Protein AF-0000000084596722 (afdb_homodimer)

Radius of gyration: 23.91 Å; Cα contacts (8 Å, |Δi|>4): 965; chains: 2; bounding box: 117×61×67 Å

pLDDT: mean 87.55, std 19.7, range [31.33, 98.88]

Organism: NCBI:txid1423351

Nearest PDB structures (foldseek):
  7uwk-assembly1_D  TM=3.951E-01  e=6.228E-01  Homo sapiens
  7uwk-assembly1_C  TM=3.099E-01  e=3.257E+00  Homo sapiens
  7uwl-assembly1_C  TM=3.084E-01  e=6.391E+00  Homo sapiens
  7uwk-assembly1_D  TM=3.949E-01  e=6.201E-01  Homo sapiens
  7uwk-assembly1_C  TM=3.091E-01  e=3.902E+00  Homo sapiens

Secondary structure (DSSP, 8-state):
---------------------------GGGEEEEEETTEEEEEEESSTT--TGGG-STTSEEEEE-GGG-S-TTT-EE--TTSEEEEEEE----TTS--EEEEEEEE-GGG-TT--TT---EEEESS-SGGG-TBTTT-EETTSSEEEEEEEGGGTEEEEEEESSGGGS--TTTTT-HHHHS-S--TT---/---------------------------GGGEEEEEETTEEEEEEESSTT--TGGG-STTSEEEEE-TTT-S-TTT-EE--TTSEEEEEEE----TTS--EEEEEEEE-GGG-TT--TT---EEEESS-SGGG-TBTTT-EETTSSEEEEEEEGGGTEEEEEEESSGGGS--TTGGG-HHHHS-S--TT---

Structure (mmCIF, N/CA/C/O backbone):
data_AF-0000000084596722-model_v1
#
loop_
_entity.id
_entity.type
_entity.pdbx_description
1 polymer 'Putative allergen protein'
#
loop_
_atom_site.group_PDB
_atom_site.id
_atom_site.type_symbol
_atom_site.label_atom_id
_atom_site.label_alt_id
_atom_site.label_comp_id
_atom_site.label_asym_id
_atom_site.label_entity_id
_atom_site.label_seq_id
_atom_site.pdbx_PDB_ins_code
_atom_site.Cartn_x
_atom_site.Cartn_y
_atom_site.Cartn_z
_atom_site.occupancy
_atom_site.B_iso_or_equiv
_atom_site.auth_seq_id
_atom_site.auth_comp_id
_atom_site.auth_asym_id
_atom_site.auth_atom_id
_atom_site.pdbx_PDB_model_num
ATOM 1 N N . MET A 1 1 ? -49.969 -18.844 46.312 1 32.03 1 MET A N 1
ATOM 2 C CA . MET A 1 1 ? -49.438 -19.281 45.031 1 32.03 1 MET A CA 1
ATOM 3 C C . MET A 1 1 ? -48.844 -18.094 44.25 1 32.03 1 MET A C 1
ATOM 5 O O . MET A 1 1 ? -49.594 -17.266 43.75 1 32.03 1 MET A O 1
ATOM 9 N N . ARG A 1 2 ? -47.656 -17.469 44.781 1 41.94 2 ARG A N 1
ATOM 10 C CA . ARG A 1 2 ? -46.938 -16.344 44.188 1 41.94 2 ARG A CA 1
ATOM 11 C C . ARG A 1 2 ? -46.375 -16.703 42.812 1 41.94 2 ARG A C 1
ATOM 13 O O . ARG A 1 2 ? -45.719 -17.734 42.656 1 41.94 2 ARG A O 1
ATOM 20 N N . ALA A 1 3 ? -47.031 -16.297 41.719 1 40.78 3 ALA A N 1
ATOM 21 C CA . ALA A 1 3 ? -46.625 -16.422 40.312 1 40.78 3 ALA A CA 1
ATOM 22 C C . ALA A 1 3 ? -45.281 -15.734 40.062 1 40.78 3 ALA A C 1
ATOM 24 O O . ALA A 1 3 ? -45.125 -14.547 40.375 1 40.78 3 ALA A O 1
ATOM 25 N N . ALA A 1 4 ? -44.156 -16.516 40.188 1 46.84 4 ALA A N 1
ATOM 26 C CA . ALA A 1 4 ? -42.812 -16.047 39.812 1 46.84 4 ALA A CA 1
ATOM 27 C C . ALA A 1 4 ? -42.781 -15.688 38.312 1 46.84 4 ALA A C 1
ATOM 29 O O . ALA A 1 4 ? -43.094 -16.516 37.469 1 46.84 4 ALA A O 1
ATOM 30 N N . LEU A 1 5 ? -43 -14.367 38 1 47.53 5 LEU A N 1
ATOM 31 C CA . LEU A 1 5 ? -42.812 -13.859 36.656 1 47.53 5 LEU A CA 1
ATOM 32 C C . LEU A 1 5 ? -41.375 -13.945 36.219 1 47.53 5 LEU A C 1
ATOM 34 O O . LEU A 1 5 ? -40.469 -13.375 36.875 1 47.53 5 LEU A O 1
ATOM 38 N N . THR A 1 6 ? -41 -15.031 35.625 1 44.5 6 THR A N 1
ATOM 39 C CA . THR A 1 6 ? -39.688 -15.148 35 1 44.5 6 THR A CA 1
ATOM 40 C C . THR A 1 6 ? -39.562 -14.172 33.844 1 44.5 6 THR A C 1
ATOM 42 O O . THR A 1 6 ? -40.312 -14.219 32.906 1 44.5 6 THR A O 1
ATOM 45 N N . ILE A 1 7 ? -38.938 -12.992 34.156 1 45.12 7 ILE A N 1
ATOM 46 C CA . ILE A 1 7 ? -38.594 -12.062 33.062 1 45.12 7 ILE A CA 1
ATOM 47 C C . ILE A 1 7 ? -37.5 -12.648 32.219 1 45.12 7 ILE A C 1
ATOM 49 O O . ILE A 1 7 ? -36.406 -12.953 32.719 1 45.12 7 ILE A O 1
ATOM 53 N N . LEU A 1 8 ? -37.875 -13.297 31.172 1 42.09 8 LEU A N 1
ATOM 54 C CA . LEU A 1 8 ? -36.906 -13.688 30.156 1 42.09 8 LEU A CA 1
ATOM 55 C C . LEU A 1 8 ? -36.281 -12.461 29.516 1 42.09 8 LEU A C 1
ATOM 57 O O . LEU A 1 8 ? -37 -11.656 28.891 1 42.09 8 LEU A O 1
ATOM 61 N N . LEU A 1 9 ? -35.156 -12.062 30.062 1 38.06 9 LEU A N 1
ATOM 62 C CA . LEU A 1 9 ? -34.406 -11.008 29.406 1 38.06 9 LEU A CA 1
ATOM 63 C C . LEU A 1 9 ? -33.812 -11.492 28.062 1 38.06 9 LEU A C 1
ATOM 65 O O . LEU A 1 9 ? -33.031 -12.453 28.031 1 38.06 9 LEU A O 1
ATOM 69 N N . ALA A 1 10 ? -34.531 -11.25 27 1 41.88 10 ALA A N 1
ATOM 70 C CA . ALA A 1 10 ? -33.969 -11.469 25.672 1 41.88 10 ALA A CA 1
ATOM 71 C C . ALA A 1 10 ? -32.781 -10.539 25.422 1 41.88 10 ALA A C 1
ATOM 73 O O . ALA A 1 10 ? -32.938 -9.312 25.484 1 41.88 10 ALA A O 1
ATOM 74 N N . PHE A 1 11 ? -31.625 -11.047 25.656 1 37.69 11 PHE A N 1
ATOM 75 C CA . PHE A 1 11 ? -30.438 -10.312 25.25 1 37.69 11 PHE A CA 1
ATOM 76 C C . PHE A 1 11 ? -30.406 -10.109 23.75 1 37.69 11 PHE A C 1
ATOM 78 O O . PHE A 1 11 ? -30.328 -11.078 22.984 1 37.69 11 PHE A O 1
ATOM 85 N N . ALA A 1 12 ? -30.969 -9.031 23.25 1 37.84 12 ALA A N 1
ATOM 86 C CA . ALA A 1 12 ? -30.75 -8.664 21.844 1 37.84 12 ALA A CA 1
ATOM 87 C C . ALA A 1 12 ? -29.281 -8.352 21.594 1 37.84 12 ALA A C 1
ATOM 89 O O . ALA A 1 12 ? -28.75 -7.363 22.125 1 37.84 12 ALA A O 1
ATOM 90 N N . GLY A 1 13 ? -28.422 -9.367 21.375 1 35.09 13 GLY A N 1
ATOM 91 C CA . GLY A 1 13 ? -27.062 -9.109 20.922 1 35.09 13 GLY A CA 1
ATOM 92 C C . GLY A 1 13 ? -27 -8.211 19.703 1 35.09 13 GLY A C 1
ATOM 93 O O . GLY A 1 13 ? -27.562 -8.531 18.656 1 35.09 13 GLY A O 1
ATOM 94 N N . THR A 1 14 ? -26.891 -6.93 19.906 1 36.94 14 THR A N 1
ATOM 95 C CA . THR A 1 14 ? -26.625 -6.039 18.781 1 36.94 14 THR A CA 1
ATOM 96 C C . THR A 1 14 ? -25.344 -6.438 18.062 1 36.94 14 THR A C 1
ATOM 98 O O . THR A 1 14 ? -24.266 -6.484 18.672 1 36.94 14 THR A O 1
ATOM 101 N N . ILE A 1 15 ? -25.5 -7.312 17.109 1 33.91 15 ILE A N 1
ATOM 102 C CA . ILE A 1 15 ? -24.375 -7.453 16.203 1 33.91 15 ILE A CA 1
ATOM 103 C C . ILE A 1 15 ? -23.953 -6.082 15.672 1 33.91 15 ILE A C 1
ATOM 105 O O . ILE A 1 15 ? -24.734 -5.414 14.984 1 33.91 15 ILE A O 1
ATOM 109 N N . LEU A 1 16 ? -23.094 -5.379 16.359 1 31.61 16 LEU A N 1
ATOM 110 C CA . LEU A 1 16 ? -22.469 -4.223 15.742 1 31.61 16 LEU A CA 1
ATOM 111 C C . LEU A 1 16 ? -21.969 -4.559 14.336 1 31.61 16 LEU A C 1
ATOM 113 O O . LEU A 1 16 ? -21.156 -5.457 14.164 1 31.61 16 LEU A O 1
ATOM 117 N N . ALA A 1 17 ? -22.797 -4.332 13.398 1 31.33 17 ALA A N 1
ATOM 118 C CA . ALA A 1 17 ? -22.391 -4.43 12 1 31.33 17 ALA A CA 1
ATOM 119 C C . ALA A 1 17 ? -21.094 -3.666 11.758 1 31.33 17 ALA A C 1
ATOM 121 O O . ALA A 1 17 ? -21.016 -2.457 11.992 1 31.33 17 ALA A O 1
ATOM 122 N N . VAL A 1 18 ? -19.969 -4.242 11.961 1 33.16 18 VAL A N 1
ATOM 123 C CA . VAL A 1 18 ? -18.781 -3.578 11.453 1 33.16 18 VAL A CA 1
ATOM 124 C C . VAL A 1 18 ? -19.016 -3.092 10.031 1 33.16 18 VAL A C 1
ATOM 126 O O . VAL A 1 18 ? -19.422 -3.873 9.156 1 33.16 18 VAL A O 1
ATOM 129 N N . PRO A 1 19 ? -19.438 -1.861 9.859 1 32.44 19 PRO A N 1
ATOM 130 C CA . PRO A 1 19 ? -19.672 -1.423 8.484 1 32.44 19 PRO A CA 1
ATOM 131 C C . PRO A 1 19 ? -18.672 -2.016 7.492 1 32.44 19 PRO A C 1
ATOM 133 O O . PRO A 1 19 ? -17.469 -2.062 7.777 1 32.44 19 PRO A O 1
ATOM 136 N N . HIS A 1 20 ? -19.016 -3.031 6.809 1 33.81 20 HIS A N 1
ATOM 137 C CA . HIS A 1 20 ? -18.281 -3.48 5.637 1 33.81 20 HIS A CA 1
ATOM 138 C C . HIS A 1 20 ? -17.812 -2.299 4.789 1 33.81 20 HIS A C 1
ATOM 140 O O . HIS A 1 20 ? -18.625 -1.454 4.402 1 33.81 20 HIS A O 1
ATOM 146 N N . LEU A 1 21 ? -16.719 -1.68 5.156 1 32.31 21 LEU A N 1
ATOM 147 C CA . LEU A 1 21 ? -16.203 -0.683 4.223 1 32.31 21 LEU A CA 1
ATOM 148 C C . LEU A 1 21 ? -16.469 -1.093 2.781 1 32.31 21 LEU A C 1
ATOM 150 O O . LEU A 1 21 ? -16 -2.139 2.328 1 32.31 21 LEU A O 1
ATOM 154 N N . LYS A 1 22 ? -17.609 -0.832 2.385 1 36.97 22 LYS A N 1
ATOM 155 C CA . LYS A 1 22 ? -18.016 -0.932 0.989 1 36.97 22 LYS A CA 1
ATOM 156 C C . LYS A 1 22 ? -16.844 -0.679 0.048 1 36.97 22 LYS A C 1
ATOM 158 O O . LYS A 1 22 ? -15.883 0.004 0.413 1 36.97 22 LYS A O 1
ATOM 163 N N . ASN A 1 23 ? -16.859 -1.259 -1.197 1 42.44 23 ASN A N 1
ATOM 164 C CA . ASN A 1 23 ? -16.031 -1.328 -2.389 1 42.44 23 ASN A CA 1
ATOM 165 C C . ASN A 1 23 ? -15.5 0.048 -2.785 1 42.44 23 ASN A C 1
ATOM 167 O O . ASN A 1 23 ? -16.156 0.776 -3.535 1 42.44 23 ASN A O 1
ATOM 171 N N . ARG A 1 24 ? -14.906 0.824 -1.88 1 44.47 24 ARG A N 1
ATOM 172 C CA . ARG A 1 24 ? -14.398 2.125 -2.309 1 44.47 24 ARG A CA 1
ATOM 173 C C . ARG A 1 24 ? -13.359 1.972 -3.412 1 44.47 24 ARG A C 1
ATOM 175 O O . ARG A 1 24 ? -12.328 1.322 -3.217 1 44.47 24 ARG A O 1
ATOM 182 N N . GLN A 1 25 ? -13.789 1.957 -4.664 1 52.78 25 GLN A N 1
ATOM 183 C CA . GLN A 1 25 ? -12.789 2.039 -5.727 1 52.78 25 GLN A CA 1
ATOM 184 C C . GLN A 1 25 ? -12.023 3.357 -5.664 1 52.78 25 GLN A C 1
ATOM 186 O O . GLN A 1 25 ? -12.516 4.387 -6.133 1 52.78 25 GLN A O 1
ATOM 191 N N . ALA A 1 26 ? -10.977 3.322 -4.832 1 57.19 26 ALA A N 1
ATOM 192 C CA . ALA A 1 26 ? -10.227 4.566 -4.672 1 57.19 26 ALA A CA 1
ATOM 193 C C . ALA A 1 26 ? -9.57 4.984 -5.984 1 57.19 26 ALA A C 1
ATOM 195 O O . ALA A 1 26 ? -9.07 4.141 -6.73 1 57.19 26 ALA A O 1
ATOM 196 N N . ALA A 1 27 ? -9.852 6.305 -6.305 1 73.12 27 ALA A N 1
ATOM 197 C CA . ALA A 1 27 ? -9.109 6.93 -7.395 1 73.12 27 ALA A CA 1
ATOM 198 C C . ALA A 1 27 ? -7.656 7.172 -7 1 73.12 27 ALA A C 1
ATOM 200 O O . ALA A 1 27 ? -7.34 7.297 -5.816 1 73.12 27 ALA A O 1
ATOM 201 N N . ASN A 1 28 ? -6.73 7.098 -8.039 1 78.56 28 ASN A N 1
ATOM 202 C CA . ASN A 1 28 ? -5.297 7.23 -7.801 1 78.56 28 ASN A CA 1
ATOM 203 C C . ASN A 1 28 ? -4.969 8.531 -7.066 1 78.56 28 ASN A C 1
ATOM 205 O O . ASN A 1 28 ? -3.904 8.648 -6.453 1 78.56 28 ASN A O 1
ATOM 209 N N . ASP A 1 29 ? -5.855 9.477 -7.168 1 88.12 29 ASP A N 1
ATOM 210 C CA . ASP A 1 29 ? -5.57 10.719 -6.461 1 88.12 29 ASP A CA 1
ATOM 211 C C . ASP A 1 29 ? -6.266 10.75 -5.102 1 88.12 29 ASP A C 1
ATOM 213 O O . ASP A 1 29 ? -6.457 11.82 -4.52 1 88.12 29 ASP A O 1
ATOM 217 N N . ASN A 1 30 ? -6.648 9.594 -4.613 1 93.12 30 ASN A N 1
ATOM 218 C CA . ASN A 1 30 ? -7.305 9.43 -3.32 1 93.12 30 ASN A CA 1
ATOM 219 C C . ASN A 1 30 ? -6.703 8.273 -2.523 1 93.12 30 ASN A C 1
ATOM 221 O O . ASN A 1 30 ? -7.398 7.641 -1.728 1 93.12 30 ASN A O 1
ATOM 225 N N . ILE A 1 31 ? -5.465 8.062 -2.754 1 94.5 31 ILE A N 1
ATOM 226 C CA . ILE A 1 31 ? -4.762 6.93 -2.152 1 94.5 31 ILE A CA 1
ATOM 227 C C . ILE A 1 31 ? -3.562 7.434 -1.354 1 94.5 31 ILE A C 1
ATOM 229 O O . ILE A 1 31 ? -2.807 8.289 -1.827 1 94.5 31 ILE A O 1
ATOM 233 N N . VAL A 1 32 ? -3.461 6.895 -0.116 1 97.5 32 VAL A N 1
ATOM 234 C CA . VAL A 1 32 ? -2.219 7.105 0.618 1 97.5 32 VAL A CA 1
ATOM 235 C C . VAL A 1 32 ? -1.55 5.762 0.904 1 97.5 32 VAL A C 1
ATOM 237 O O . VAL A 1 32 ? -2.18 4.711 0.778 1 97.5 32 VAL A O 1
ATOM 240 N N . TYR A 1 33 ? -0.285 5.793 1.175 1 96.19 33 TYR A N 1
ATOM 241 C CA . TYR A 1 33 ? 0.476 4.648 1.665 1 96.19 33 TYR A CA 1
ATOM 242 C C . TYR A 1 33 ? 1.793 5.098 2.289 1 96.19 33 TYR A C 1
ATOM 244 O O . TYR A 1 33 ? 2.23 6.234 2.084 1 96.19 33 TYR A O 1
ATOM 252 N N . ILE A 1 34 ? 2.359 4.207 3.152 1 98.12 34 ILE A N 1
ATOM 253 C CA . ILE A 1 34 ? 3.637 4.457 3.812 1 98.12 34 ILE A CA 1
ATOM 254 C C . ILE A 1 34 ? 4.551 3.246 3.639 1 98.12 34 ILE A C 1
ATOM 256 O O . ILE A 1 34 ? 4.297 2.182 4.207 1 98.12 34 ILE A O 1
ATOM 260 N N . THR A 1 35 ? 5.555 3.459 2.893 1 96.19 35 THR A N 1
ATOM 261 C CA . THR A 1 35 ? 6.594 2.438 2.818 1 96.19 35 THR A CA 1
ATOM 262 C C . THR A 1 35 ? 7.742 2.764 3.77 1 96.19 35 THR A C 1
ATOM 264 O O . THR A 1 35 ? 8.141 1.923 4.578 1 96.19 35 THR A O 1
ATOM 267 N N . ASP A 1 36 ? 8.25 3.898 3.666 1 95.94 36 ASP A N 1
ATOM 268 C CA . ASP A 1 36 ? 9.266 4.426 4.57 1 95.94 36 ASP A CA 1
ATOM 269 C C . ASP A 1 36 ? 9.273 5.953 4.559 1 95.94 36 ASP A C 1
ATOM 271 O O . ASP A 1 36 ? 8.398 6.578 3.953 1 95.94 36 ASP A O 1
ATOM 275 N N . THR A 1 37 ? 10.211 6.547 5.25 1 97.81 37 THR A N 1
ATOM 276 C CA . THR A 1 37 ? 10.219 7.992 5.441 1 97.81 37 THR A CA 1
ATOM 277 C C . THR A 1 37 ? 10.5 8.711 4.125 1 97.81 37 THR A C 1
ATOM 279 O O . THR A 1 37 ? 10.25 9.906 3.998 1 97.81 37 THR A O 1
ATOM 282 N N . ASN A 1 38 ? 10.961 7.965 3.129 1 96.12 38 ASN A N 1
ATOM 283 C CA . ASN A 1 38 ? 11.297 8.57 1.845 1 96.12 38 ASN A CA 1
ATOM 284 C C . ASN A 1 38 ? 10.328 8.125 0.749 1 96.12 38 ASN A C 1
ATOM 286 O O . ASN A 1 38 ? 10.414 8.594 -0.387 1 96.12 38 ASN A O 1
ATOM 290 N N . THR A 1 39 ? 9.516 7.191 1.057 1 95.88 39 THR A N 1
ATOM 291 C CA . THR A 1 39 ? 8.555 6.633 0.11 1 95.88 39 THR A CA 1
ATOM 292 C C . THR A 1 39 ? 7.16 6.562 0.729 1 95.88 39 THR A C 1
ATOM 294 O O . THR A 1 39 ? 6.844 5.613 1.447 1 95.88 39 THR A O 1
ATOM 297 N N . TYR A 1 40 ? 6.355 7.586 0.427 1 97.44 40 TYR A N 1
ATOM 298 C CA . TYR A 1 40 ? 5.043 7.727 1.045 1 97.44 40 TYR A CA 1
ATOM 299 C C . TYR A 1 40 ? 4.133 8.609 0.201 1 97.44 40 TYR A C 1
ATOM 301 O O . TYR A 1 40 ? 4.605 9.336 -0.676 1 97.44 40 TYR A O 1
ATOM 309 N N . CYS A 1 41 ? 2.852 8.523 0.435 1 97.69 41 CYS A N 1
ATOM 310 C CA . CYS A 1 41 ? 1.842 9.445 -0.078 1 97.69 41 CYS A CA 1
ATOM 311 C C . CYS A 1 41 ? 0.899 9.891 1.032 1 97.69 41 CYS A C 1
ATOM 313 O O . CYS A 1 41 ? 0.573 9.117 1.929 1 97.69 41 CYS A O 1
ATOM 315 N N . MET A 1 42 ? 0.432 11.117 0.959 1 98.56 42 MET A N 1
ATOM 316 C CA . MET A 1 42 ? -0.515 11.695 1.903 1 98.56 42 MET A CA 1
ATOM 317 C C . MET A 1 42 ? -1.533 12.57 1.181 1 98.56 42 MET A C 1
ATOM 319 O O . MET A 1 42 ? -1.43 12.781 -0.029 1 98.56 42 MET A O 1
ATOM 323 N N . ILE A 1 43 ? -2.521 13.039 1.936 1 98.44 43 ILE A N 1
ATOM 324 C CA . ILE A 1 43 ? -3.555 13.906 1.381 1 98.44 43 ILE A CA 1
ATOM 325 C C . ILE A 1 43 ? -3.232 15.359 1.705 1 98.44 43 ILE A C 1
ATOM 327 O O . ILE A 1 43 ? -2.85 15.688 2.832 1 98.44 43 ILE A O 1
ATOM 331 N N . LEU A 1 44 ? -3.283 16.219 0.714 1 98.75 44 LEU A N 1
ATOM 332 C CA . LEU A 1 44 ? -3.186 17.656 0.87 1 98.75 44 LEU A CA 1
ATOM 333 C C . LEU A 1 44 ? -4.277 18.375 0.073 1 98.75 44 LEU A C 1
ATOM 335 O O . LEU A 1 44 ? -5 17.734 -0.7 1 98.75 44 LEU A O 1
ATOM 339 N N . PRO A 1 45 ? -4.48 19.719 0.362 1 98.56 45 PRO A N 1
ATOM 340 C CA . PRO A 1 45 ? -5.387 20.469 -0.507 1 98.56 45 PRO A CA 1
ATOM 341 C C . PRO A 1 45 ? -5.035 20.328 -1.987 1 98.56 45 PRO A C 1
ATOM 343 O O . PRO A 1 45 ? -3.865 20.422 -2.361 1 98.56 45 PRO A O 1
ATOM 346 N N . ARG A 1 46 ? -6.062 20.062 -2.758 1 97.94 46 ARG A N 1
ATOM 347 C CA . ARG A 1 46 ? -5.898 19.906 -4.199 1 97.94 46 ARG A CA 1
ATOM 348 C C . ARG A 1 46 ? -5.379 21.188 -4.836 1 97.94 46 ARG A C 1
ATOM 350 O O . ARG A 1 46 ? -4.504 21.156 -5.699 1 97.94 46 ARG A O 1
ATOM 357 N N . TYR A 1 47 ? -5.93 22.297 -4.355 1 97.62 47 TYR A N 1
ATOM 358 C CA . TYR A 1 47 ? -5.605 23.594 -4.934 1 97.62 47 TYR A CA 1
ATOM 359 C C . TYR A 1 47 ? -4.633 24.359 -4.0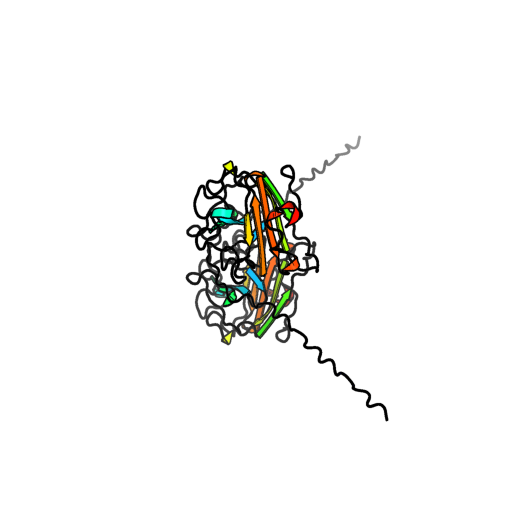43 1 97.62 47 TYR A C 1
ATOM 361 O O . TYR A 1 47 ? -4.645 24.203 -2.82 1 97.62 47 TYR A O 1
ATOM 369 N N . GLU A 1 48 ? -3.859 25.141 -4.656 1 97.75 48 GLU A N 1
ATOM 370 C CA . GLU A 1 48 ? -2.83 25.891 -3.936 1 97.75 48 GLU A CA 1
ATOM 371 C C . GLU A 1 48 ? -3.445 27 -3.082 1 97.75 48 GLU A C 1
ATOM 373 O O . GLU A 1 48 ? -4.484 27.562 -3.439 1 97.75 48 GLU A O 1
ATOM 378 N N . HIS A 1 49 ? -2.816 27.203 -1.947 1 96 49 HIS A N 1
ATOM 379 C CA . HIS A 1 49 ? -3.1 28.328 -1.07 1 96 49 HIS A CA 1
ATOM 380 C C . HIS A 1 49 ? -4.504 28.234 -0.482 1 96 49 HIS A C 1
ATOM 382 O O . HIS A 1 49 ? -5.188 29.25 -0.334 1 96 49 HIS A O 1
ATOM 388 N N . ILE A 1 50 ? -4.969 27.078 -0.37 1 96.94 50 ILE A N 1
ATOM 389 C CA . ILE A 1 50 ? -6.203 26.781 0.354 1 96.94 50 ILE A CA 1
ATOM 390 C C . ILE A 1 50 ? -5.871 26.156 1.703 1 96.94 50 ILE A C 1
ATOM 392 O O . ILE A 1 50 ? -5.004 25.281 1.791 1 96.94 50 ILE A O 1
ATOM 396 N N . ASP A 1 51 ? -6.488 26.688 2.732 1 97.94 51 ASP A N 1
ATOM 397 C CA . ASP A 1 51 ? -6.277 26.094 4.047 1 97.94 51 ASP A CA 1
ATOM 398 C C . ASP A 1 51 ? -6.754 24.641 4.078 1 97.94 51 ASP A C 1
ATOM 400 O O . ASP A 1 51 ? -7.719 24.297 3.398 1 97.94 51 ASP A O 1
ATOM 404 N N . VAL A 1 52 ? -6.109 23.812 4.938 1 97.75 52 VAL A N 1
ATOM 405 C CA . VAL A 1 52 ? -6.418 22.391 5.039 1 97.75 52 VAL A CA 1
ATOM 406 C C . VAL A 1 52 ? -7.902 22.219 5.352 1 97.75 52 VAL A C 1
ATOM 408 O O . VAL A 1 52 ? -8.602 21.469 4.66 1 97.75 52 VAL A O 1
ATOM 411 N N . GLY A 1 53 ? -8.414 22.953 6.387 1 95.94 53 GLY A N 1
ATOM 412 C CA . GLY A 1 53 ? -9.82 22.859 6.734 1 95.94 53 GLY A CA 1
ATOM 413 C C . GLY A 1 53 ? -10.742 23.281 5.605 1 95.94 53 GLY A C 1
ATOM 414 O O . GLY A 1 53 ? -11.812 22.688 5.418 1 95.94 53 GLY A O 1
ATOM 415 N N . ALA A 1 54 ? -10.352 24.266 4.824 1 97.12 54 ALA A N 1
ATOM 416 C CA . ALA A 1 54 ? -11.172 24.812 3.736 1 97.12 54 ALA A CA 1
ATOM 417 C C . ALA A 1 54 ? -11.156 23.875 2.529 1 97.12 54 ALA A C 1
ATOM 419 O O . ALA A 1 54 ? -11.984 24 1.63 1 97.12 54 ALA A O 1
ATOM 420 N N . SER A 1 55 ? -10.219 22.969 2.465 1 97.62 55 SER A N 1
ATOM 421 C CA . SER A 1 55 ? -10.117 22.047 1.338 1 97.62 55 SER A CA 1
ATOM 422 C C . SER A 1 55 ? -11.086 20.891 1.482 1 97.62 55 SER A C 1
ATOM 424 O O . SER A 1 55 ? -11.297 20.125 0.535 1 97.62 55 SER A O 1
ATOM 426 N N . GLU A 1 56 ? -11.734 20.703 2.656 1 95.06 56 GLU A N 1
ATOM 427 C CA . GLU A 1 56 ? -12.492 19.516 3.004 1 95.06 56 GLU A CA 1
ATOM 428 C C . GLU A 1 56 ? -13.891 19.531 2.389 1 95.06 56 GLU A C 1
ATOM 430 O O . GLU A 1 56 ? -14.891 19.516 3.107 1 95.06 56 GLU A O 1
ATOM 435 N N . TYR A 1 57 ? -14.008 19.609 1.137 1 93.56 57 TYR A N 1
ATOM 436 C CA . TYR A 1 57 ? -15.203 19.438 0.312 1 93.56 57 TYR A CA 1
ATOM 437 C C . TYR A 1 57 ? -14.922 18.5 -0.854 1 93.56 57 TYR A C 1
ATOM 439 O O . TYR A 1 57 ? -13.766 18.219 -1.185 1 93.56 57 TYR A O 1
ATOM 447 N N . PRO A 1 58 ? -15.992 17.922 -1.362 1 91.5 58 PRO A N 1
ATOM 448 C CA . PRO A 1 58 ? -15.773 16.984 -2.471 1 91.5 58 PRO A CA 1
ATOM 449 C C . PRO A 1 58 ? -14.938 17.594 -3.596 1 91.5 58 PRO A C 1
ATOM 451 O O . PRO A 1 58 ? -15.305 18.625 -4.148 1 91.5 58 PRO A O 1
ATOM 454 N N . GLY A 1 59 ? -13.805 16.969 -3.861 1 94.38 59 GLY A N 1
ATOM 455 C CA . GLY A 1 59 ? -12.945 17.422 -4.941 1 94.38 59 GLY A CA 1
ATOM 456 C C . GLY A 1 59 ? -11.875 18.406 -4.488 1 94.38 59 GLY A C 1
ATOM 457 O O . GLY A 1 59 ? -11.016 18.797 -5.273 1 94.38 59 GLY A O 1
ATOM 458 N N . GLY A 1 60 ? -11.859 18.75 -3.246 1 97.25 60 GLY A N 1
ATOM 459 C CA . GLY A 1 60 ? -10.953 19.781 -2.768 1 97.25 60 GLY A CA 1
ATOM 460 C C . GLY A 1 60 ? -9.633 19.234 -2.268 1 97.25 60 GLY A C 1
ATOM 461 O O . GLY A 1 60 ? -8.734 20 -1.898 1 97.25 60 GLY A O 1
ATOM 462 N N . MET A 1 61 ? -9.477 17.922 -2.246 1 97.75 61 MET A N 1
ATOM 463 C CA . MET A 1 61 ? -8.312 17.234 -1.691 1 97.75 61 MET A CA 1
ATOM 464 C C . MET A 1 61 ? -7.73 16.25 -2.693 1 97.75 61 MET A C 1
ATOM 466 O O . MET A 1 61 ? -8.43 15.805 -3.611 1 97.75 61 MET A O 1
ATOM 470 N N . LYS A 1 62 ? -6.445 16 -2.488 1 97 62 LYS A N 1
ATOM 471 C CA . LYS A 1 62 ? -5.754 15.125 -3.436 1 97 62 LYS A CA 1
ATOM 472 C C . LYS A 1 62 ? -4.527 14.484 -2.795 1 97 62 LYS A C 1
ATOM 474 O O . LYS A 1 62 ? -3.982 15 -1.819 1 97 62 LYS A O 1
ATOM 479 N N . THR A 1 63 ? -4.152 13.352 -3.426 1 97.62 63 THR A N 1
ATOM 480 C CA . THR A 1 63 ? -2.951 12.633 -3.002 1 97.62 63 THR A CA 1
ATOM 481 C C . THR A 1 63 ? -1.695 13.375 -3.449 1 97.62 63 THR A C 1
ATOM 483 O O . THR A 1 63 ? -1.578 13.766 -4.613 1 97.62 63 THR A O 1
ATOM 486 N N . PHE A 1 64 ? -0.782 13.57 -2.543 1 98.38 64 PHE A N 1
ATOM 487 C CA . PHE A 1 64 ? 0.576 14.023 -2.812 1 98.38 64 PHE A CA 1
ATOM 488 C C . PHE A 1 64 ? 1.599 13.047 -2.244 1 98.38 64 PHE A C 1
ATOM 490 O O . PHE A 1 64 ? 1.479 12.617 -1.098 1 98.38 64 PHE A O 1
ATOM 497 N N . CYS A 1 65 ? 2.643 12.734 -3.066 1 97.38 65 CYS A N 1
ATOM 498 C CA . CYS A 1 65 ? 3.605 11.703 -2.703 1 97.38 65 CYS A CA 1
ATOM 499 C C . CYS A 1 65 ? 5.02 12.266 -2.652 1 97.38 65 CYS A C 1
ATOM 501 O O . CYS A 1 65 ? 5.309 13.289 -3.275 1 97.38 65 CYS A O 1
ATOM 503 N N . SER A 1 66 ? 5.844 11.555 -1.849 1 97.25 66 SER A N 1
ATOM 504 C CA . SER A 1 66 ? 7.273 11.789 -2.033 1 97.25 66 SER A CA 1
ATOM 505 C C . SER A 1 66 ? 7.703 11.477 -3.463 1 97.25 66 SER A C 1
ATOM 507 O O . SER A 1 66 ? 7.027 10.734 -4.176 1 97.25 66 SER A O 1
ATOM 509 N N . PRO A 1 67 ? 8.828 12.07 -3.863 1 94.06 67 PRO A N 1
ATOM 510 C CA . PRO A 1 67 ? 9.289 11.797 -5.227 1 94.06 67 PRO A CA 1
ATOM 511 C C . PRO A 1 67 ? 9.438 10.305 -5.512 1 94.06 67 PRO A C 1
ATOM 513 O O . PRO A 1 67 ? 9.109 9.844 -6.609 1 94.06 67 PRO A O 1
ATOM 516 N N . ASN A 1 68 ? 9.805 9.523 -4.547 1 90.88 68 ASN A N 1
ATOM 517 C CA . ASN A 1 68 ? 10.016 8.094 -4.715 1 90.88 68 ASN A CA 1
ATOM 518 C C . ASN A 1 68 ? 8.703 7.316 -4.598 1 90.88 68 ASN A C 1
ATOM 520 O O . ASN A 1 68 ? 8.656 6.121 -4.887 1 90.88 68 ASN A O 1
ATOM 524 N N . GLY A 1 69 ? 7.672 7.988 -4.211 1 92.5 69 GLY A N 1
ATOM 525 C CA . GLY A 1 69 ? 6.426 7.297 -3.92 1 92.5 69 GLY A CA 1
ATOM 526 C C . GLY A 1 69 ? 5.391 7.441 -5.02 1 92.5 69 GLY A C 1
ATOM 527 O O . GLY A 1 69 ? 4.379 6.738 -5.023 1 92.5 69 GLY A O 1
ATOM 528 N N . ILE A 1 70 ? 5.648 8.305 -5.996 1 91.38 70 ILE A N 1
ATOM 529 C CA . ILE A 1 70 ? 4.684 8.586 -7.051 1 91.38 70 ILE A CA 1
ATOM 530 C C . ILE A 1 70 ? 4.594 7.391 -8 1 91.38 70 ILE A C 1
ATOM 532 O O . ILE A 1 70 ? 5.613 6.922 -8.516 1 91.38 70 ILE A O 1
ATOM 536 N N . PHE A 1 71 ? 3.367 6.895 -8.156 1 83.56 71 PHE A N 1
ATOM 537 C CA . PHE A 1 71 ? 3.23 5.812 -9.117 1 83.56 71 PHE A CA 1
ATOM 538 C C . PHE A 1 71 ? 2.293 6.211 -10.25 1 83.56 71 PHE A C 1
ATOM 540 O O . PHE A 1 71 ? 2.191 5.504 -11.258 1 83.56 71 PHE A O 1
ATOM 547 N N . ASP A 1 72 ? 1.626 7.328 -10.164 1 86.44 72 ASP A N 1
ATOM 548 C CA . ASP A 1 72 ? 0.8 7.91 -11.219 1 86.44 72 ASP A CA 1
ATOM 549 C C . ASP A 1 72 ? 1.005 9.422 -11.305 1 86.44 72 ASP A C 1
ATOM 551 O O . ASP A 1 72 ? 0.289 10.188 -10.656 1 86.44 72 ASP A O 1
ATOM 555 N N . ARG A 1 73 ? 1.831 9.852 -12.188 1 86.44 73 ARG A N 1
ATOM 556 C CA . ARG A 1 73 ? 2.254 11.242 -12.266 1 86.44 73 ARG A CA 1
ATOM 557 C C . ARG A 1 73 ? 1.133 12.125 -12.805 1 86.44 73 ARG A C 1
ATOM 559 O O . ARG A 1 73 ? 1.173 13.352 -12.656 1 86.44 73 ARG A O 1
ATOM 566 N N . ASN A 1 74 ? 0.2 11.492 -13.453 1 86.69 74 ASN A N 1
ATOM 567 C CA . ASN A 1 74 ? -0.892 12.273 -14.023 1 86.69 74 ASN A CA 1
ATOM 568 C C . ASN A 1 74 ? -1.921 12.664 -12.969 1 86.69 74 ASN A C 1
ATOM 570 O O . ASN A 1 74 ? -2.615 13.664 -13.117 1 86.69 74 ASN A O 1
ATOM 574 N N . LEU A 1 75 ? -1.961 11.883 -11.906 1 90.62 75 LEU A N 1
ATOM 575 C CA . LEU A 1 75 ? -3.064 12.078 -10.977 1 90.62 75 LEU A CA 1
ATOM 576 C C . LEU A 1 75 ? -2.545 12.453 -9.594 1 90.62 75 LEU A C 1
ATOM 578 O O . LEU A 1 75 ? -3.238 13.125 -8.82 1 90.62 75 LEU A O 1
ATOM 582 N N . GLN A 1 76 ? -1.347 12.094 -9.289 1 93.88 76 GLN A N 1
ATOM 583 C CA . GLN A 1 76 ? -0.785 12.352 -7.973 1 93.88 76 GLN A CA 1
ATOM 584 C C . GLN A 1 76 ? 0.128 13.578 -7.996 1 93.88 76 GLN A C 1
ATOM 586 O O . GLN A 1 76 ? 0.858 13.797 -8.969 1 93.88 76 GLN A O 1
ATOM 591 N N . GLY A 1 77 ? -0.037 14.359 -6.949 1 96.69 77 GLY A N 1
ATOM 592 C CA . GLY A 1 77 ? 0.92 15.445 -6.785 1 96.69 77 GLY A CA 1
ATOM 593 C C . GLY A 1 77 ? 2.229 15 -6.16 1 96.69 77 GLY A C 1
ATOM 594 O O . GLY A 1 77 ? 2.35 13.852 -5.715 1 96.69 77 GLY A O 1
AT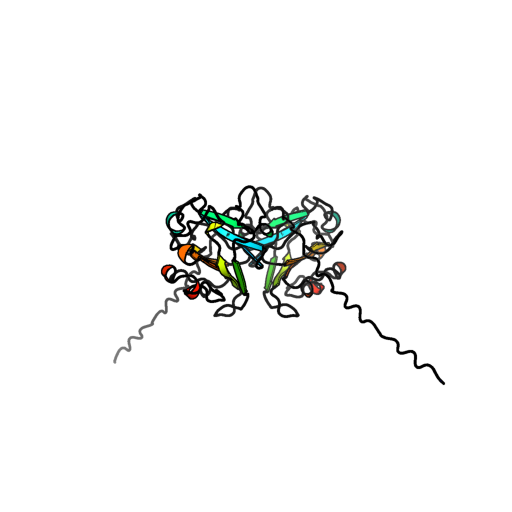OM 595 N N . GLU A 1 78 ? 3.156 15.938 -6.215 1 96.94 78 GLU A N 1
ATOM 596 C CA . GLU A 1 78 ? 4.473 15.656 -5.648 1 96.94 78 GLU A CA 1
ATOM 597 C C . GLU A 1 78 ? 4.789 16.594 -4.492 1 96.94 78 GLU A C 1
ATOM 599 O O . GLU A 1 78 ? 4.703 17.828 -4.641 1 96.94 78 GLU A O 1
ATOM 604 N N . ASN A 1 79 ? 5.086 16 -3.328 1 97.88 79 ASN A N 1
ATOM 605 C CA . ASN A 1 79 ? 5.68 16.781 -2.246 1 97.88 79 ASN A CA 1
ATOM 606 C C . ASN A 1 79 ? 7.156 17.078 -2.508 1 97.88 79 ASN A C 1
ATOM 608 O O . ASN A 1 79 ? 7.875 16.219 -3.037 1 97.88 79 ASN A O 1
ATOM 612 N N . PRO A 1 80 ? 7.562 18.25 -2.049 1 96.94 80 PRO A N 1
ATOM 613 C CA . PRO A 1 80 ? 9.008 18.469 -2.117 1 96.94 80 PRO A CA 1
ATOM 614 C C . PRO A 1 80 ? 9.797 17.453 -1.298 1 96.94 80 PRO A C 1
ATOM 616 O O . PRO A 1 80 ? 9.305 16.953 -0.282 1 96.94 80 PRO A O 1
ATOM 619 N N . GLN A 1 81 ? 11.047 17.141 -1.771 1 93.81 81 GLN A N 1
ATOM 620 C CA . GLN A 1 81 ? 11.891 16.156 -1.103 1 93.81 81 GLN A CA 1
ATOM 621 C C . GLN A 1 81 ? 12.094 16.516 0.367 1 93.81 81 GLN A C 1
ATOM 623 O O . GLN A 1 81 ? 12.172 15.625 1.223 1 93.81 81 GLN A O 1
ATOM 628 N N . ASP A 1 82 ? 12.18 17.828 0.668 1 96.94 82 ASP A N 1
ATOM 629 C CA . ASP A 1 82 ? 12.453 18.281 2.025 1 96.94 82 ASP A CA 1
ATOM 630 C C . ASP A 1 82 ? 11.164 18.734 2.719 1 96.94 82 ASP A C 1
ATOM 632 O O . ASP A 1 82 ? 11.195 19.578 3.607 1 96.94 82 ASP A O 1
ATOM 636 N N . PHE A 1 83 ? 10.062 18.203 2.271 1 98.44 83 PHE A N 1
ATOM 637 C CA . PHE A 1 83 ? 8.789 18.5 2.904 1 98.44 83 PHE A CA 1
ATOM 638 C C . PHE A 1 83 ? 8.859 18.281 4.41 1 98.44 83 PHE A C 1
ATOM 640 O O . PHE A 1 83 ? 8.453 19.125 5.195 1 98.44 83 PHE A O 1
ATOM 647 N N . TRP A 1 84 ? 9.289 17.047 4.75 1 98.56 84 TRP A N 1
ATOM 648 C CA . TRP A 1 84 ? 9.594 16.75 6.148 1 98.56 84 TRP A CA 1
ATOM 649 C C . TRP A 1 84 ? 10.984 17.25 6.523 1 98.56 84 TRP A C 1
ATOM 651 O O . TRP A 1 84 ? 11.977 16.875 5.891 1 98.56 84 TRP A O 1
ATOM 661 N N . SER A 1 85 ? 10.992 18.109 7.48 1 98.56 85 SER A N 1
ATOM 662 C CA . SER A 1 85 ? 12.305 18.438 8.008 1 98.56 85 SER A CA 1
ATOM 663 C C . SER A 1 85 ? 12.852 17.328 8.891 1 98.56 85 SER A C 1
ATOM 665 O O . SER A 1 85 ? 14.055 17.062 8.891 1 98.56 85 SER A O 1
ATOM 667 N N . ASN A 1 86 ? 12.016 16.75 9.711 1 98.5 86 ASN A N 1
ATOM 668 C CA . ASN A 1 86 ? 12.242 15.547 10.508 1 98.5 86 ASN A CA 1
ATOM 669 C C . ASN A 1 86 ? 11.016 14.633 10.508 1 98.5 86 ASN A C 1
ATOM 671 O O . ASN A 1 86 ? 9.891 15.102 10.656 1 98.5 86 ASN A O 1
ATOM 675 N N . VAL A 1 87 ? 11.297 13.375 10.297 1 98.81 87 VAL A N 1
ATOM 676 C CA . VAL A 1 87 ? 10.188 12.43 10.266 1 98.81 87 VAL A CA 1
ATOM 677 C C . VAL A 1 87 ? 10.656 11.07 10.789 1 98.81 87 VAL A C 1
ATOM 679 O O . VAL A 1 87 ? 11.805 10.672 10.578 1 98.81 87 VAL A O 1
ATOM 682 N N . GLU A 1 88 ? 9.828 10.438 11.578 1 98.75 88 GLU A N 1
ATOM 683 C CA . GLU A 1 88 ? 10.062 9.078 12.062 1 98.75 88 GLU A CA 1
ATOM 684 C C . GLU A 1 88 ? 8.914 8.148 11.688 1 98.75 88 GLU A C 1
ATOM 686 O O . GLU A 1 88 ? 7.742 8.531 11.797 1 98.75 88 GLU A O 1
ATOM 691 N N . MET A 1 89 ? 9.305 6.961 11.188 1 98.5 89 MET A N 1
ATOM 692 C CA . MET A 1 89 ? 8.336 5.898 10.922 1 98.5 89 MET A CA 1
ATOM 693 C C . MET A 1 89 ? 8.258 4.934 12.102 1 98.5 89 MET A C 1
ATOM 695 O O . MET A 1 89 ? 9.281 4.602 12.703 1 98.5 89 MET A O 1
ATOM 699 N N . SER A 1 90 ? 7.07 4.551 12.461 1 98.12 90 SER A N 1
ATOM 700 C CA . SER A 1 90 ? 6.855 3.502 13.453 1 98.12 90 SER A CA 1
ATOM 701 C C . SER A 1 90 ? 5.891 2.439 12.938 1 98.12 90 SER A C 1
ATOM 703 O O . SER A 1 90 ? 4.922 2.756 12.242 1 98.12 90 SER A O 1
ATOM 705 N N . THR A 1 91 ? 6.203 1.185 13.305 1 96.56 91 THR A N 1
ATOM 706 C CA . THR A 1 91 ? 5.344 0.063 12.938 1 96.56 91 THR A CA 1
ATOM 707 C C . THR A 1 91 ? 4.941 -0.733 14.18 1 96.56 91 THR A C 1
ATOM 709 O O . THR A 1 91 ? 4.582 -1.908 14.078 1 96.56 91 THR A O 1
ATOM 712 N N . ALA A 1 92 ? 5.09 -0.104 15.312 1 94.88 92 ALA A N 1
ATOM 713 C CA . ALA A 1 92 ? 4.672 -0.779 16.531 1 94.88 92 ALA A CA 1
ATOM 714 C C . ALA A 1 92 ? 3.205 -1.195 16.469 1 94.88 92 ALA A C 1
ATOM 716 O O . ALA A 1 92 ? 2.369 -0.452 15.945 1 94.88 92 ALA A O 1
ATOM 717 N N . PRO A 1 93 ? 2.889 -2.416 16.984 1 93.56 93 PRO A N 1
ATOM 718 C CA . PRO A 1 93 ? 1.491 -2.857 16.953 1 93.56 93 PRO A CA 1
ATOM 719 C C . PRO A 1 93 ? 0.556 -1.909 17.703 1 93.56 93 PRO A C 1
ATOM 721 O O . PRO A 1 93 ? 0.988 -1.2 18.625 1 93.56 93 PRO A O 1
ATOM 724 N N . GLY A 1 94 ? -0.707 -1.951 17.266 1 95.56 94 GLY A N 1
ATOM 725 C CA . GLY A 1 94 ? -1.72 -1.116 17.891 1 95.56 94 GLY A CA 1
ATOM 726 C C . GLY A 1 94 ? -2.127 -1.604 19.266 1 95.56 94 GLY A C 1
ATOM 727 O O . GLY A 1 94 ? -1.519 -2.527 19.797 1 95.56 94 GLY A O 1
ATOM 728 N N . VAL A 1 95 ? -3.152 -0.921 19.766 1 95.38 95 VAL A N 1
ATOM 729 C CA . VAL A 1 95 ? -3.578 -1.121 21.141 1 95.38 95 VAL A CA 1
ATOM 730 C C . VAL A 1 95 ? -4.066 -2.555 21.328 1 95.38 95 VAL A C 1
ATOM 732 O O . VAL A 1 95 ? -3.93 -3.127 22.422 1 95.38 95 VAL A O 1
ATOM 735 N N . ASN A 1 96 ? -4.562 -3.182 20.328 1 95.56 96 ASN A N 1
ATOM 736 C CA . ASN A 1 96 ? -5.043 -4.559 20.391 1 95.56 96 ASN A CA 1
ATOM 737 C C . ASN A 1 96 ? -4.129 -5.508 19.625 1 95.56 96 ASN A C 1
ATOM 739 O O . ASN A 1 96 ? -4.539 -6.613 19.266 1 95.56 96 ASN A O 1
ATOM 743 N N . GLY A 1 97 ? -3.008 -4.977 19.297 1 93.31 97 GLY A N 1
ATOM 744 C CA . GLY A 1 97 ? -2.008 -5.82 18.672 1 93.31 97 GLY A CA 1
ATOM 745 C C . GLY A 1 97 ? -2.121 -5.855 17.156 1 93.31 97 GLY A C 1
ATOM 746 O O . GLY A 1 97 ? -1.366 -6.566 16.484 1 93.31 97 GLY A O 1
ATOM 747 N N . ALA A 1 98 ? -3.053 -5.059 16.594 1 93.81 98 ALA A N 1
ATOM 748 C CA . ALA A 1 98 ? -3.262 -5.062 15.141 1 93.81 98 ALA A CA 1
ATOM 749 C C . ALA A 1 98 ? -2.17 -4.27 14.43 1 93.81 98 ALA A C 1
ATOM 751 O O . ALA A 1 98 ? -1.5 -3.436 15.039 1 93.81 98 ALA A O 1
ATOM 752 N N . ARG A 1 99 ? -1.98 -4.543 13.133 1 93.44 99 ARG A N 1
ATOM 753 C CA . ARG A 1 99 ? -0.961 -3.887 12.32 1 93.44 99 ARG A CA 1
ATOM 754 C C . ARG A 1 99 ? -1.274 -2.406 12.141 1 93.44 99 ARG A C 1
ATOM 756 O O . ARG A 1 99 ? -2.436 -2.027 11.969 1 93.44 99 ARG A O 1
ATOM 763 N N . ARG A 1 100 ? -0.288 -1.601 12.219 1 97.06 100 ARG A N 1
ATOM 764 C CA . ARG A 1 100 ? -0.343 -0.189 11.844 1 97.06 100 ARG A CA 1
ATOM 765 C C . ARG A 1 100 ? 1.034 0.323 11.438 1 97.06 100 ARG A C 1
ATOM 767 O O . ARG A 1 100 ? 2.051 -0.301 11.742 1 97.06 100 ARG A O 1
ATOM 774 N N . VAL A 1 101 ? 1.068 1.37 10.664 1 98.38 101 VAL A N 1
ATOM 775 C CA . VAL A 1 101 ? 2.27 2.107 10.281 1 98.38 101 VAL A CA 1
ATOM 776 C C . VAL A 1 101 ? 1.994 3.609 10.344 1 98.38 101 VAL A C 1
ATOM 778 O O . VAL A 1 101 ? 0.893 4.059 10.016 1 98.38 101 VAL A O 1
ATOM 781 N N . GLN A 1 102 ? 3.02 4.355 10.852 1 98.75 102 GLN A N 1
ATOM 782 C CA . GLN A 1 102 ? 2.77 5.785 10.977 1 98.75 102 GLN A CA 1
ATOM 783 C C . GLN A 1 102 ? 4.027 6.594 10.672 1 98.75 102 GLN A C 1
ATOM 785 O O . GLN A 1 102 ? 5.145 6.082 10.789 1 98.75 102 GLN A O 1
ATOM 790 N N . LEU A 1 103 ? 3.781 7.789 10.18 1 98.88 103 LEU A N 1
ATOM 791 C CA . LEU A 1 103 ? 4.781 8.852 10.133 1 98.88 103 LEU A CA 1
ATOM 792 C C . LEU A 1 103 ? 4.398 10 11.055 1 98.88 103 LEU A C 1
ATOM 794 O O . LEU A 1 103 ? 3.248 10.445 11.062 1 98.88 103 LEU A O 1
ATOM 798 N N . THR A 1 104 ? 5.336 10.391 11.906 1 98.81 104 THR A N 1
ATOM 799 C CA . THR A 1 104 ? 5.203 11.578 12.742 1 98.81 104 THR A CA 1
ATOM 800 C C . THR A 1 104 ? 6.43 12.477 12.609 1 98.81 104 THR A C 1
ATOM 802 O O . THR A 1 104 ? 7.555 11.984 12.508 1 98.81 104 THR A O 1
ATOM 805 N N . GLY A 1 105 ? 6.125 13.828 12.523 1 98.81 105 GLY A N 1
ATOM 806 C CA . GLY A 1 105 ? 7.309 14.664 12.445 1 98.81 105 GLY A CA 1
ATOM 807 C C . GLY A 1 105 ? 6.996 16.109 12.133 1 98.81 105 GLY A C 1
ATOM 808 O O . GLY A 1 105 ? 5.867 16.562 12.336 1 98.81 105 GLY A O 1
ATOM 809 N N . CYS A 1 106 ? 8.133 16.844 11.805 1 98.88 106 CYS A N 1
ATOM 810 C CA . CYS A 1 106 ? 8.094 18.266 11.461 1 98.88 106 CYS A CA 1
ATOM 811 C C . CYS A 1 106 ? 8.07 18.453 9.945 1 98.88 106 CYS A C 1
ATOM 813 O O . CYS A 1 106 ? 8.773 17.75 9.219 1 98.88 106 CYS A O 1
ATOM 815 N N . ILE A 1 107 ? 7.23 19.453 9.555 1 98.81 107 ILE A N 1
ATOM 816 C CA . ILE A 1 107 ? 7.141 19.734 8.125 1 98.81 107 ILE A CA 1
ATOM 817 C C . ILE A 1 107 ? 7.594 21.156 7.844 1 98.81 107 ILE A C 1
ATOM 819 O O . ILE A 1 107 ? 7.723 21.969 8.766 1 98.81 107 ILE A O 1
ATOM 823 N N . ARG A 1 108 ? 7.879 21.359 6.562 1 98.56 108 ARG A N 1
ATOM 824 C CA . ARG A 1 108 ? 8.219 22.688 6.043 1 98.56 108 ARG A CA 1
ATOM 825 C C . ARG A 1 108 ? 7.133 23.203 5.105 1 98.56 108 ARG A C 1
ATOM 827 O O . ARG A 1 108 ? 7.27 23.109 3.883 1 98.56 108 ARG A O 1
ATOM 834 N N . PRO A 1 109 ? 6.07 23.812 5.727 1 98.38 109 PRO A N 1
ATOM 835 C CA . PRO A 1 109 ? 4.926 24.203 4.898 1 98.38 109 PRO A CA 1
ATOM 836 C C . PRO A 1 109 ? 5.285 25.234 3.84 1 98.38 109 PRO A C 1
ATOM 838 O O . PRO A 1 109 ? 4.625 25.328 2.801 1 98.38 109 PRO A O 1
ATOM 841 N N . GLU A 1 110 ? 6.336 25.984 4.066 1 97.88 110 GLU A N 1
ATOM 842 C CA . GLU A 1 110 ? 6.734 27.047 3.141 1 97.88 110 GLU A CA 1
ATOM 843 C C . GLU A 1 110 ? 7.262 26.469 1.832 1 97.88 110 GLU A C 1
ATOM 845 O O . GLU A 1 110 ? 7.367 27.172 0.829 1 97.88 110 GLU A O 1
ATOM 850 N N . LEU A 1 111 ? 7.578 25.203 1.784 1 98.12 111 LEU A N 1
ATOM 851 C CA . LEU A 1 111 ? 8.133 24.578 0.586 1 98.12 111 LEU A CA 1
ATOM 852 C C . LEU A 1 111 ? 7.02 24.047 -0.311 1 98.12 111 LEU A C 1
ATOM 854 O O . LEU A 1 111 ? 7.27 23.656 -1.454 1 98.12 111 LEU A O 1
ATOM 858 N N . SER A 1 112 ? 5.844 24.016 0.179 1 97.38 112 SER A N 1
ATOM 859 C CA . SER A 1 112 ? 4.719 23.469 -0.565 1 97.38 112 SER A CA 1
ATOM 860 C C . SER A 1 112 ? 3.662 24.531 -0.847 1 97.38 112 SER A C 1
ATOM 862 O O . SER A 1 112 ? 3.119 25.141 0.081 1 97.38 112 SER A O 1
ATOM 864 N N . SER A 1 113 ? 3.271 24.672 -2.1 1 97.12 113 SER A N 1
ATOM 865 C CA . SER A 1 113 ? 2.223 25.625 -2.451 1 97.12 113 SER A CA 1
ATOM 866 C C . SER A 1 113 ? 0.852 25.125 -2.002 1 97.12 113 SER A C 1
ATOM 868 O O . SER A 1 113 ? -0.113 25.906 -1.978 1 97.12 113 SER A O 1
ATOM 870 N N . GLN A 1 114 ? 0.785 23.859 -1.574 1 98.06 114 GLN A N 1
ATOM 871 C CA . GLN A 1 114 ? -0.481 23.281 -1.14 1 98.06 114 GLN A CA 1
ATOM 872 C C . GLN A 1 114 ? -0.823 23.719 0.284 1 98.06 114 GLN A C 1
ATOM 874 O O . GLN A 1 114 ? -1.947 23.5 0.747 1 98.06 114 GLN A O 1
ATOM 879 N N . LEU A 1 115 ? 0.207 24.312 0.951 1 98.44 115 LEU A N 1
ATOM 880 C CA . LEU A 1 115 ? 0.002 24.625 2.361 1 98.44 115 LEU A CA 1
ATOM 881 C C . LEU A 1 115 ? 0.213 26.109 2.625 1 98.44 115 LEU A C 1
ATOM 883 O O . LEU A 1 115 ? 1.141 26.719 2.086 1 98.44 115 LEU A O 1
ATOM 887 N N . ASN A 1 116 ? -0.702 26.672 3.402 1 98.31 116 ASN A N 1
ATOM 888 C CA . ASN A 1 116 ? -0.501 28.016 3.965 1 98.31 116 ASN A CA 1
ATOM 889 C C . ASN A 1 116 ? 0.2 27.953 5.316 1 98.31 116 ASN A C 1
ATOM 891 O O . ASN A 1 116 ? -0.324 27.359 6.266 1 98.31 116 ASN A O 1
ATOM 895 N N . PRO A 1 117 ? 1.357 28.562 5.453 1 97.56 117 PRO A N 1
ATOM 896 C CA . PRO A 1 117 ? 2.133 28.422 6.688 1 97.56 117 PRO A CA 1
ATOM 897 C C . PRO A 1 117 ? 1.362 28.875 7.926 1 97.56 117 PRO A C 1
ATOM 899 O O . PRO A 1 117 ? 1.638 28.406 9.039 1 97.56 117 PRO A O 1
ATOM 902 N N . GLY A 1 118 ? 0.443 29.703 7.801 1 97.12 118 GLY A N 1
ATOM 903 C CA . GLY A 1 118 ? -0.299 30.188 8.953 1 97.12 118 GLY A CA 1
ATOM 904 C C . GLY A 1 118 ? -1.561 29.391 9.234 1 97.12 118 GLY A C 1
ATOM 905 O O . GLY A 1 118 ? -2.283 29.688 10.188 1 97.12 118 GLY A O 1
ATOM 906 N N . ASP A 1 119 ? -1.788 28.375 8.492 1 97.56 119 ASP A N 1
ATOM 907 C CA . ASP A 1 119 ? -2.992 27.547 8.602 1 97.56 119 ASP A CA 1
ATOM 908 C C . ASP A 1 119 ? -2.934 26.641 9.828 1 97.56 119 ASP A C 1
ATOM 910 O O . ASP A 1 119 ? -1.954 25.922 10.023 1 97.56 119 ASP A O 1
ATOM 914 N N . GLY A 1 120 ? -4.047 26.594 10.672 1 95.75 120 GLY A N 1
ATOM 915 C CA . GLY A 1 120 ? -4.121 25.781 11.883 1 95.75 120 GLY A CA 1
ATOM 916 C C . GLY A 1 120 ? -4.164 24.297 11.602 1 95.75 120 GLY A C 1
ATOM 917 O O . GLY A 1 120 ? -3.859 23.484 12.477 1 95.75 120 GLY A O 1
ATOM 918 N N . GLY A 1 121 ? -4.574 24 10.43 1 96.62 121 GLY A N 1
ATOM 919 C CA . GLY A 1 121 ? -4.52 22.609 10.016 1 96.62 121 GLY A CA 1
ATOM 920 C C . GLY A 1 121 ? -5.887 21.953 9.93 1 96.62 121 GLY A C 1
ATOM 921 O O . GLY A 1 121 ? -6.902 22.641 9.805 1 96.62 121 GLY A O 1
ATOM 922 N N . GLY A 1 122 ? -5.855 20.641 9.805 1 96.56 122 GLY A N 1
ATOM 923 C CA . GLY A 1 122 ? -7.059 19.828 9.703 1 96.56 122 GLY A CA 1
ATOM 924 C C . GLY A 1 122 ? -6.762 18.344 9.594 1 96.56 122 GLY A C 1
ATOM 925 O O . GLY A 1 122 ? -5.602 17.922 9.602 1 96.56 122 GLY A O 1
ATOM 926 N N . GLN A 1 123 ? -7.863 17.562 9.602 1 97 123 GLN A N 1
ATOM 927 C CA . GLN A 1 123 ? -7.766 16.094 9.602 1 97 123 GLN A CA 1
ATOM 928 C C . GLN A 1 123 ? -8.336 15.508 8.32 1 97 123 GLN A C 1
ATOM 930 O O . GLN A 1 123 ? -9.391 15.93 7.848 1 97 123 GLN A O 1
ATOM 935 N N . TYR A 1 124 ? -7.629 14.578 7.699 1 97.12 124 TYR A N 1
ATOM 93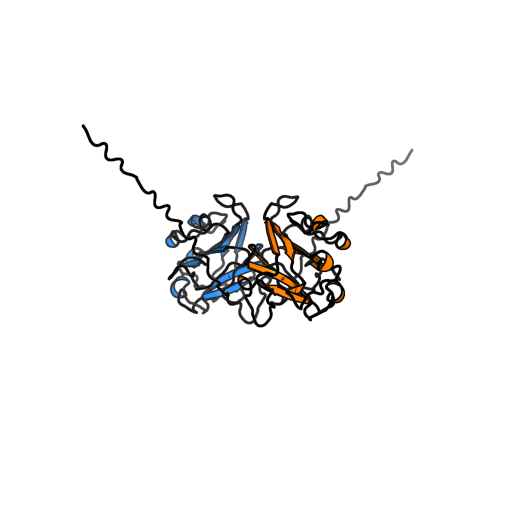6 C CA . TYR A 1 124 ? -8.117 13.68 6.656 1 97.12 124 TYR A CA 1
ATOM 937 C C . TYR A 1 124 ? -8.172 12.242 7.156 1 97.12 124 TYR A C 1
ATOM 939 O O . TYR A 1 124 ? -7.375 11.844 8.016 1 97.12 124 TYR A O 1
ATOM 947 N N . ASP A 1 125 ? -9.148 11.508 6.609 1 97.56 125 ASP A N 1
ATOM 948 C CA . ASP A 1 125 ? -9.297 10.141 7.098 1 97.56 125 ASP A CA 1
ATOM 949 C C . ASP A 1 125 ? -10.125 9.305 6.133 1 97.56 125 ASP A C 1
ATOM 951 O O . ASP A 1 125 ? -10.719 9.828 5.191 1 97.56 125 ASP A O 1
ATOM 955 N N . SER A 1 126 ? -10.125 8.008 6.391 1 96.44 126 SER A N 1
ATOM 956 C CA . SER A 1 126 ? -10.836 7.098 5.504 1 96.44 126 SER A CA 1
ATOM 957 C C . SER A 1 126 ? -12.188 6.691 6.09 1 96.44 126 SER A C 1
ATOM 959 O O . SER A 1 126 ? -12.977 6.012 5.43 1 96.44 126 SER A O 1
ATOM 961 N N . SER A 1 127 ? -12.5 7.117 7.336 1 93.94 127 SER A N 1
ATOM 962 C CA . SER A 1 127 ? -13.602 6.426 8 1 93.94 127 SER A CA 1
ATOM 963 C C . SER A 1 127 ? -14.547 7.414 8.672 1 93.94 127 SER A C 1
ATOM 965 O O . SER A 1 127 ? -15.539 7.012 9.289 1 93.94 127 SER A O 1
ATOM 967 N N . GLY A 1 128 ? -14.148 8.625 8.594 1 92.19 128 GLY A N 1
ATOM 968 C CA . GLY A 1 128 ? -15.023 9.664 9.102 1 92.19 128 GLY A CA 1
ATOM 969 C C . GLY A 1 128 ? -15.828 10.344 8.016 1 92.19 128 GLY A C 1
ATOM 970 O O . GLY A 1 128 ? -16.188 9.719 7.016 1 92.19 128 GLY A O 1
ATOM 971 N N . GLY A 1 129 ? -16.219 11.625 8.312 1 86.44 129 GLY A N 1
ATOM 972 C CA . GLY A 1 129 ? -16.969 12.391 7.328 1 86.44 129 GLY A CA 1
ATOM 973 C C . GLY A 1 129 ? -18.422 11.945 7.203 1 86.44 129 GLY A C 1
ATOM 974 O O . GLY A 1 129 ? -18.891 11.125 7.988 1 86.44 129 GLY A O 1
ATOM 975 N N . GLU A 1 130 ? -19 12.531 6.195 1 83.38 130 GLU A N 1
ATOM 976 C CA . GLU A 1 130 ? -20.406 12.211 5.957 1 83.38 130 GLU A CA 1
ATOM 977 C C . GLU A 1 130 ? -20.578 10.742 5.586 1 83.38 130 GLU A C 1
ATOM 979 O O . GLU A 1 130 ? -19.953 10.25 4.648 1 83.38 130 GLU A O 1
ATOM 984 N N . GLY A 1 131 ? -21.406 10.047 6.402 1 88.69 131 GLY A N 1
ATOM 985 C CA . GLY A 1 131 ? -21.719 8.656 6.105 1 88.69 131 GLY A CA 1
ATOM 986 C C . GLY A 1 131 ? -20.594 7.711 6.461 1 88.69 131 GLY A C 1
ATOM 987 O O . GLY A 1 131 ? -20.641 6.523 6.129 1 88.69 131 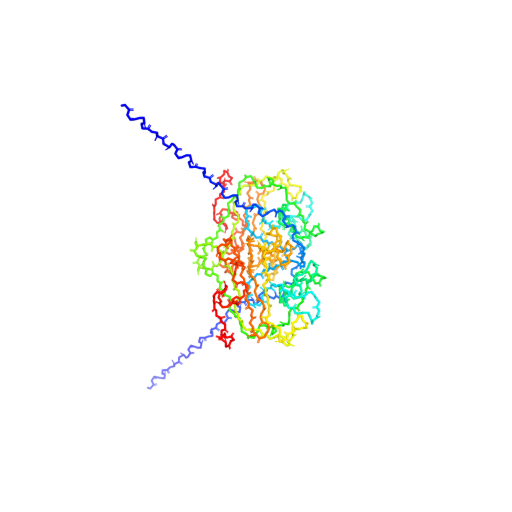GLY A O 1
ATOM 988 N N . GLY A 1 132 ? -19.531 8.242 7.016 1 90.19 132 GLY A N 1
ATOM 989 C CA . GLY A 1 132 ? -18.406 7.379 7.359 1 90.19 132 GLY A CA 1
ATOM 990 C C . GLY A 1 132 ? -17.578 6.969 6.16 1 90.19 132 GLY A C 1
ATOM 991 O O . GLY A 1 132 ? -16.938 5.91 6.168 1 90.19 132 GLY A O 1
ATOM 992 N N . LEU A 1 133 ? -17.609 7.797 5.109 1 91.44 133 LEU A N 1
ATOM 993 C CA . LEU A 1 133 ? -17 7.418 3.844 1 91.44 133 LEU A CA 1
ATOM 994 C C . LEU A 1 133 ? -15.609 8.047 3.707 1 91.44 133 LEU A C 1
ATOM 996 O O . LEU A 1 133 ? -14.922 7.828 2.705 1 91.44 133 LEU A O 1
ATOM 1000 N N . GLY A 1 134 ? -15.219 8.773 4.754 1 94.06 134 GLY A N 1
ATOM 1001 C CA . GLY A 1 134 ? -13.898 9.375 4.738 1 94.06 134 GLY A CA 1
ATOM 1002 C C . GLY A 1 134 ? -13.906 10.828 4.305 1 94.06 134 GLY A C 1
ATOM 1003 O O . GLY A 1 134 ? -14.922 11.32 3.807 1 94.06 134 GLY A O 1
ATOM 1004 N N . ASN A 1 135 ? -12.828 11.43 4.527 1 94.25 135 ASN A N 1
ATOM 1005 C CA . ASN A 1 135 ? -12.523 12.789 4.094 1 94.25 135 ASN A CA 1
ATOM 1006 C C . ASN A 1 135 ? -11.078 12.922 3.633 1 94.25 135 ASN A C 1
ATOM 1008 O O . ASN A 1 135 ? -10.172 13.07 4.453 1 94.25 135 ASN A O 1
ATOM 1012 N N . PRO A 1 136 ? -10.891 12.93 2.258 1 95.94 136 PRO A N 1
ATOM 1013 C CA . PRO A 1 136 ? -11.875 12.914 1.173 1 95.94 136 PRO A CA 1
ATOM 1014 C C . PRO A 1 136 ? -12.648 11.602 1.105 1 95.94 136 PRO A C 1
ATOM 1016 O O . PRO A 1 136 ? -12.133 10.547 1.497 1 95.94 136 PRO A O 1
ATOM 1019 N N . GLN A 1 137 ? -13.828 11.688 0.554 1 93.94 137 GLN A N 1
ATOM 1020 C CA . GLN A 1 137 ? -14.6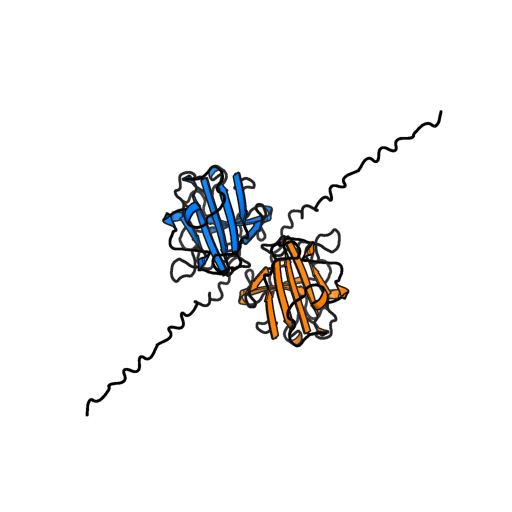64 10.5 0.401 1 93.94 137 GLN A CA 1
ATOM 1021 C C . GLN A 1 137 ? -13.984 9.461 -0.488 1 93.94 137 GLN A C 1
ATOM 1023 O O . GLN A 1 137 ? -13.414 9.805 -1.524 1 93.94 137 GLN A O 1
ATOM 1028 N N . GLY A 1 138 ? -14 8.195 -0.005 1 93.38 138 GLY A N 1
ATOM 1029 C CA . GLY A 1 138 ? -13.492 7.082 -0.795 1 93.38 138 GLY A CA 1
ATOM 1030 C C . GLY A 1 138 ? -11.992 6.906 -0.674 1 93.38 138 GLY A C 1
ATOM 1031 O O . GLY A 1 138 ? -11.414 5.984 -1.256 1 93.38 138 GLY A O 1
ATOM 1032 N N . SER A 1 139 ? -11.359 7.789 0.108 1 95.25 139 SER A N 1
ATOM 1033 C CA . SER A 1 139 ? -9.914 7.66 0.256 1 95.25 139 SER A CA 1
ATOM 1034 C C . SER A 1 139 ? -9.547 6.41 1.047 1 95.25 139 SER A C 1
ATOM 1036 O O . SER A 1 139 ? -10.297 5.988 1.932 1 95.25 139 SER A O 1
ATOM 1038 N N . VAL A 1 140 ? -8.336 5.812 0.626 1 95.44 140 VAL A N 1
ATOM 1039 C CA . VAL A 1 140 ? -7.891 4.574 1.26 1 95.44 140 VAL A CA 1
ATOM 1040 C C . VAL A 1 140 ? -6.387 4.641 1.517 1 95.44 140 VAL A C 1
ATOM 1042 O O . VAL A 1 140 ? -5.664 5.367 0.832 1 95.44 140 VAL A O 1
ATOM 1045 N N . CYS A 1 141 ? -5.977 3.947 2.57 1 96.75 141 CYS A N 1
ATOM 1046 C CA . CYS A 1 141 ? -4.574 3.566 2.693 1 96.75 141 CYS A CA 1
ATOM 1047 C C . CYS A 1 141 ? -4.34 2.156 2.164 1 96.75 141 CYS A C 1
ATOM 1049 O O . CYS A 1 141 ? -4.801 1.182 2.762 1 96.75 141 CYS A O 1
ATOM 1051 N N . LEU A 1 142 ? -3.578 2.139 1.039 1 93.31 142 LEU A N 1
ATOM 1052 C CA . LEU A 1 142 ? -3.34 0.818 0.468 1 93.31 142 LEU A CA 1
ATOM 1053 C C . LEU A 1 142 ? -2.564 -0.064 1.442 1 93.31 142 LEU A C 1
ATOM 1055 O O . LEU A 1 142 ? -1.589 0.383 2.049 1 93.31 142 LEU A O 1
ATOM 1059 N N . GLY A 1 143 ? -3.08 -1.321 1.597 1 93.75 143 GLY A N 1
ATOM 1060 C CA . GLY A 1 143 ? -2.441 -2.254 2.512 1 93.75 143 GLY A CA 1
ATOM 1061 C C . GLY A 1 143 ? -3.098 -2.289 3.881 1 93.75 143 GLY A C 1
ATOM 1062 O O . GLY A 1 143 ? -2.809 -3.172 4.691 1 93.75 143 GLY A O 1
ATOM 1063 N N . TYR A 1 144 ? -3.936 -1.321 4.172 1 96.5 144 TYR A N 1
ATOM 1064 C CA . TYR A 1 144 ? -4.586 -1.223 5.473 1 96.5 144 TYR A CA 1
ATOM 1065 C C . TYR A 1 144 ? -6.07 -0.91 5.32 1 96.5 144 TYR A C 1
ATOM 1067 O O . TYR A 1 144 ? -6.523 -0.538 4.234 1 96.5 144 TYR A O 1
ATOM 1075 N N . ASN A 1 145 ? -6.797 -1.007 6.43 1 95.69 145 ASN A N 1
ATOM 1076 C CA . ASN A 1 145 ? -8.242 -0.834 6.387 1 95.69 145 ASN A CA 1
ATOM 1077 C C . ASN A 1 145 ? -8.641 0.627 6.574 1 95.69 145 ASN A C 1
ATOM 1079 O O . ASN A 1 145 ? -9.672 1.066 6.055 1 95.69 145 ASN A O 1
ATOM 1083 N N . HIS A 1 146 ? -7.805 1.316 7.34 1 96.94 146 HIS A N 1
ATOM 1084 C CA . HIS A 1 146 ? -8.117 2.693 7.699 1 96.94 146 HIS A CA 1
ATOM 1085 C C . HIS A 1 146 ? -6.863 3.566 7.672 1 96.94 146 HIS A C 1
ATOM 1087 O O . HIS A 1 146 ? -5.742 3.055 7.668 1 96.94 146 HIS A O 1
ATOM 1093 N N . TYR A 1 147 ? -7.121 4.871 7.648 1 98.12 147 TYR A N 1
ATOM 1094 C CA . TYR A 1 147 ? -6.051 5.801 8 1 98.12 147 TYR A CA 1
ATOM 1095 C C . TYR A 1 147 ? -6.617 7.07 8.617 1 98.12 147 TYR A C 1
ATOM 1097 O O . TYR A 1 147 ? -7.801 7.375 8.453 1 98.12 147 TYR A O 1
ATOM 1105 N N . VAL A 1 148 ? -5.758 7.711 9.375 1 98.5 148 VAL A N 1
ATOM 1106 C CA . VAL A 1 148 ? -5.98 9.07 9.867 1 98.5 148 VAL A CA 1
ATOM 1107 C C . VAL A 1 148 ? -4.727 9.914 9.641 1 98.5 148 VAL A C 1
ATOM 1109 O O . VAL A 1 148 ? -3.605 9.414 9.773 1 98.5 148 VAL A O 1
ATOM 1112 N N . GLU A 1 149 ? -4.988 11.18 9.289 1 98.44 149 GLU A N 1
ATOM 1113 C CA . GLU A 1 149 ? -3.924 12.109 8.93 1 98.44 149 GLU A CA 1
ATOM 1114 C C . GLU A 1 149 ? -4.238 13.523 9.422 1 98.44 149 GLU A C 1
ATOM 1116 O O . GLU A 1 149 ? -5.375 13.984 9.312 1 98.44 149 GLU A O 1
ATOM 1121 N N . LEU A 1 150 ? -3.256 14.133 10.039 1 98.25 150 LEU A N 1
ATOM 1122 C CA . LEU A 1 150 ? -3.357 15.555 10.352 1 98.25 150 LEU A CA 1
ATOM 1123 C C . LEU A 1 150 ? -2.191 16.328 9.742 1 98.25 150 LEU A C 1
ATOM 1125 O O . LEU A 1 150 ? -1.053 15.859 9.758 1 98.25 150 LEU A O 1
ATOM 1129 N N . VAL A 1 151 ? -2.572 17.438 9.195 1 98.25 151 VAL A N 1
ATOM 1130 C CA . VAL A 1 151 ? -1.597 18.406 8.711 1 98.25 151 VAL A CA 1
ATOM 1131 C C . VAL A 1 151 ? -1.79 19.734 9.43 1 98.25 151 VAL A C 1
ATOM 1133 O O . VAL A 1 151 ? -2.883 20.297 9.406 1 98.25 151 VAL A O 1
ATOM 1136 N N . GLU A 1 152 ? -0.726 20.172 10.07 1 97.75 152 GLU A N 1
ATOM 1137 C CA . GLU A 1 152 ? -0.772 21.391 10.891 1 97.75 152 GLU A CA 1
ATOM 1138 C C . GLU A 1 152 ? 0.324 22.375 10.484 1 97.75 152 GLU A C 1
ATOM 1140 O O . GLU A 1 152 ? 1.328 22.5 11.188 1 97.75 152 GLU A O 1
ATOM 1145 N N . PRO A 1 153 ? 0.052 23.188 9.445 1 98 153 PRO A N 1
ATOM 1146 C CA . PRO A 1 153 ? 1.112 24.062 8.93 1 98 153 PRO A CA 1
ATOM 1147 C C . PRO A 1 153 ? 1.589 25.078 9.953 1 98 153 PRO A C 1
ATOM 1149 O O . PRO A 1 153 ? 2.795 25.297 10.109 1 98 153 PRO A O 1
ATOM 1152 N N . ALA A 1 154 ? 0.741 25.656 10.648 1 97.56 154 ALA A N 1
ATOM 1153 C CA . ALA A 1 154 ? 1.132 26.688 11.602 1 97.56 154 ALA A CA 1
ATOM 1154 C C . ALA A 1 154 ? 2.064 26.125 12.672 1 97.56 154 ALA A C 1
ATOM 1156 O O . ALA A 1 154 ? 2.963 26.812 13.148 1 97.56 154 ALA A O 1
ATOM 1157 N N . GLY A 1 155 ? 1.788 24.906 13.07 1 97.19 155 GLY A N 1
ATOM 1158 C CA . GLY A 1 155 ? 2.619 24.219 14.055 1 97.19 155 GLY A CA 1
ATOM 1159 C C . GLY A 1 155 ? 3.789 23.484 13.43 1 97.19 155 GLY A C 1
ATOM 1160 O O . GLY A 1 155 ? 4.562 22.828 14.141 1 97.19 155 GLY A O 1
ATOM 1161 N N . ARG A 1 156 ? 3.873 23.516 12.117 1 98.31 156 ARG A N 1
ATOM 1162 C CA . ARG A 1 156 ? 4.906 22.844 11.336 1 98.31 156 ARG A CA 1
ATOM 1163 C C . ARG A 1 156 ? 4.938 21.359 11.641 1 98.31 156 ARG A C 1
ATOM 1165 O O . ARG A 1 156 ? 6.008 20.781 11.844 1 98.31 156 ARG A O 1
ATOM 1172 N N . ARG A 1 157 ? 3.82 20.781 11.703 1 97.94 157 ARG A N 1
ATOM 1173 C CA . ARG A 1 157 ? 3.693 19.375 12.062 1 97.94 157 ARG A CA 1
ATOM 1174 C C . ARG A 1 157 ? 2.734 18.641 11.125 1 97.94 157 ARG A C 1
ATOM 1176 O O . ARG A 1 157 ? 1.781 19.25 10.617 1 97.94 157 ARG A O 1
ATOM 1183 N N . ALA A 1 158 ? 3.051 17.375 10.898 1 98.56 158 ALA A N 1
ATOM 1184 C CA . ALA A 1 158 ? 2.105 16.453 10.266 1 98.56 158 ALA A CA 1
ATOM 1185 C C . ALA A 1 158 ? 2.238 15.047 10.844 1 98.56 158 ALA A C 1
ATOM 1187 O O . ALA A 1 158 ? 3.275 14.703 11.406 1 98.56 158 ALA A O 1
ATOM 1188 N N . CYS A 1 159 ? 1.189 14.32 10.781 1 98.69 159 CYS A N 1
ATOM 1189 C CA . CYS A 1 159 ? 1.164 12.906 11.156 1 98.69 159 CYS A CA 1
ATOM 1190 C C . CYS A 1 159 ? 0.171 12.133 10.305 1 98.69 159 CYS A C 1
ATOM 1192 O O . CYS A 1 159 ? -0.861 12.672 9.898 1 98.69 159 CYS A O 1
ATOM 1194 N N . ILE A 1 160 ? 0.536 10.914 9.945 1 98.81 160 ILE A N 1
ATOM 1195 C CA . ILE A 1 160 ? -0.342 9.992 9.234 1 98.81 160 ILE A CA 1
ATOM 1196 C C . ILE A 1 160 ? -0.161 8.578 9.781 1 98.81 160 ILE A C 1
ATOM 1198 O O . ILE A 1 160 ? 0.962 8.156 10.07 1 98.81 160 ILE A O 1
ATOM 1202 N N . ARG A 1 161 ? -1.313 7.895 9.984 1 98.69 161 ARG A N 1
ATOM 1203 C CA . ARG A 1 161 ? -1.312 6.5 10.414 1 98.69 161 ARG A CA 1
ATOM 1204 C C . ARG A 1 161 ? -2.279 5.668 9.586 1 98.69 161 ARG A C 1
ATOM 1206 O O . ARG A 1 161 ? -3.439 6.047 9.406 1 98.69 161 ARG A O 1
ATOM 1213 N N . CYS A 1 162 ? -1.754 4.562 9.016 1 98.44 162 CYS A N 1
ATOM 1214 C CA . CYS A 1 162 ? -2.564 3.502 8.43 1 98.44 162 CYS A CA 1
ATOM 1215 C C . CYS A 1 162 ? -2.764 2.361 9.422 1 98.44 162 CYS A C 1
ATOM 1217 O O . CYS A 1 162 ? -1.815 1.933 10.086 1 98.44 162 CYS A O 1
ATOM 1219 N N . CYS A 1 163 ? -3.99 1.881 9.523 1 98 163 CYS A N 1
ATOM 1220 C CA . CYS A 1 163 ? -4.246 0.906 10.578 1 98 163 CYS A CA 1
ATOM 1221 C C . CYS A 1 163 ? -5.281 -0.119 10.141 1 98 163 CYS A C 1
ATOM 1223 O O . CYS A 1 163 ? -6.133 0.175 9.297 1 98 163 CYS A O 1
ATOM 1225 N N . ASP A 1 164 ? -5.141 -1.338 10.719 1 96.44 164 ASP A N 1
ATOM 1226 C CA . ASP A 1 164 ? -6.148 -2.369 10.492 1 96.44 164 ASP A CA 1
ATOM 1227 C C . ASP A 1 164 ? -7.34 -2.186 11.43 1 96.44 164 ASP A C 1
ATOM 1229 O O . ASP A 1 164 ? -8.484 -2.387 11.023 1 96.44 164 ASP A O 1
ATOM 1233 N N . ASP A 1 165 ? -7.066 -1.836 12.688 1 96.38 165 ASP A N 1
ATOM 1234 C CA . ASP A 1 165 ? -8.07 -1.642 13.727 1 96.38 165 ASP A CA 1
ATOM 1235 C C . ASP A 1 165 ? -8.492 -0.178 13.812 1 96.38 165 ASP A C 1
ATOM 1237 O O . ASP A 1 165 ? -7.664 0.705 14.047 1 96.38 165 ASP A O 1
ATOM 1241 N N . PRO A 1 166 ? -9.797 0.065 13.641 1 95.31 166 PRO A N 1
ATOM 1242 C CA . PRO A 1 166 ? -10.25 1.457 13.711 1 95.31 166 PRO A CA 1
ATOM 1243 C C . PRO A 1 166 ? -9.914 2.115 15.047 1 95.31 166 PRO A C 1
ATOM 1245 O O . PRO A 1 166 ? -9.805 3.342 15.125 1 95.31 166 PRO A O 1
ATOM 1248 N N . ALA A 1 167 ? -9.656 1.338 16.125 1 95.81 167 ALA A N 1
ATOM 1249 C CA . ALA A 1 167 ? -9.281 1.89 17.422 1 95.81 167 ALA A CA 1
ATOM 1250 C C . ALA A 1 167 ? -7.93 2.596 17.344 1 95.81 167 ALA A C 1
ATOM 1252 O O . ALA A 1 167 ? -7.629 3.459 18.172 1 95.81 167 ALA A O 1
ATOM 1253 N N . ASP A 1 168 ? -7.113 2.248 16.375 1 97.31 168 ASP A N 1
ATOM 1254 C CA . ASP A 1 168 ? -5.781 2.818 16.219 1 97.31 168 ASP A CA 1
ATOM 1255 C C . ASP A 1 168 ? -5.805 4.023 15.281 1 97.31 168 ASP A C 1
ATOM 1257 O O . ASP A 1 168 ? -4.773 4.648 15.031 1 97.31 168 ASP A O 1
ATOM 1261 N N . CYS A 1 169 ? -6.93 4.348 14.695 1 97.06 169 CYS A N 1
ATOM 1262 C CA . CYS A 1 169 ? -7.121 5.5 13.828 1 97.06 169 CYS A CA 1
ATOM 1263 C C . CYS A 1 169 ? -8.297 6.348 14.297 1 97.06 169 CYS A C 1
ATOM 1265 O O . CYS A 1 169 ? -9.297 6.473 13.586 1 97.06 169 CYS A O 1
ATOM 1267 N N . PRO A 1 170 ? -8.062 6.98 15.43 1 94.69 170 PRO A N 1
ATOM 1268 C CA . PRO A 1 170 ? -9.195 7.715 16 1 94.69 170 PRO A CA 1
ATOM 1269 C C . PRO A 1 170 ? -9.57 8.953 15.188 1 94.69 170 PRO A C 1
ATOM 1271 O O . PRO A 1 170 ? -8.688 9.633 14.656 1 94.69 170 PRO A O 1
ATOM 1274 N N . LEU A 1 171 ? -10.883 9.242 15.203 1 92.19 171 LEU A N 1
ATOM 1275 C CA . LEU A 1 171 ? -11.398 10.32 14.367 1 92.19 171 LEU A CA 1
ATOM 1276 C C . LEU A 1 171 ? -11.953 11.453 15.219 1 92.19 171 LEU A C 1
ATOM 1278 O O . LEU A 1 171 ? -12.266 12.523 14.703 1 92.19 171 LEU A O 1
ATOM 1282 N N . THR A 1 172 ? -12.055 11.273 16.484 1 83.75 172 THR A N 1
ATOM 1283 C CA . THR A 1 172 ? -12.836 12.18 17.312 1 83.75 172 THR A CA 1
ATOM 1284 C C . THR A 1 172 ? -11.93 13.219 17.984 1 83.75 172 THR A C 1
ATOM 1286 O O . THR A 1 172 ? -12.406 14.078 18.719 1 83.75 172 THR A O 1
ATOM 1289 N N . MET A 1 173 ? -10.758 13.18 17.75 1 75 173 MET A N 1
ATOM 1290 C CA . MET A 1 173 ? -9.812 14.07 18.422 1 75 173 MET A CA 1
ATOM 1291 C C . MET A 1 173 ? -9.172 15.039 17.438 1 75 173 MET A C 1
ATOM 1293 O O . MET A 1 173 ? -8.016 15.43 17.609 1 75 173 MET A O 1
ATOM 1297 N N . ASP A 1 174 ? -9.836 15.383 16.422 1 73 174 ASP A N 1
ATOM 1298 C CA . ASP A 1 174 ? -9.281 16.109 15.273 1 73 174 ASP A CA 1
ATOM 1299 C C . ASP A 1 174 ? -8.82 17.5 15.68 1 73 174 ASP A C 1
ATOM 1301 O O . ASP A 1 174 ? -7.879 18.047 15.094 1 73 174 ASP A O 1
ATOM 1305 N N . THR A 1 175 ? -9.383 17.984 16.781 1 81.31 175 THR A N 1
ATOM 1306 C CA . THR A 1 175 ? -9.008 19.344 17.188 1 81.31 175 THR A CA 1
ATOM 1307 C C . THR A 1 175 ? -7.816 19.297 18.141 1 81.31 175 THR A C 1
ATOM 1309 O O . THR A 1 175 ? -7.215 20.344 18.422 1 81.31 175 THR A O 1
ATOM 1312 N N . LEU A 1 176 ? -7.418 18.109 18.5 1 86.06 176 LEU A N 1
ATOM 1313 C CA . LEU A 1 176 ? -6.375 18 19.516 1 86.06 176 LEU A CA 1
ATOM 1314 C C . LEU A 1 176 ? -4.996 17.953 18.859 1 86.06 176 LEU A C 1
ATOM 1316 O O . LEU A 1 176 ? -3.98 18.109 19.547 1 86.06 176 LEU A O 1
ATOM 1320 N N . GLY A 1 177 ? -4.93 17.781 17.609 1 93.5 177 GLY A N 1
ATOM 1321 C CA . GLY A 1 177 ? -3.66 17.875 16.906 1 93.5 177 GLY A CA 1
ATOM 1322 C C . GLY A 1 177 ? -2.926 16.547 16.844 1 93.5 177 GLY A C 1
ATOM 1323 O O . GLY A 1 177 ? -3.326 15.57 17.469 1 93.5 177 GLY A O 1
ATOM 1324 N N . CYS A 1 178 ? -1.822 16.531 16.156 1 96.56 178 CYS A N 1
ATOM 1325 C CA . CYS A 1 178 ? -1.045 15.344 15.812 1 96.56 178 CYS A CA 1
ATOM 1326 C C . CYS A 1 178 ? -0.56 14.625 17.062 1 96.56 178 CYS A C 1
ATOM 1328 O O . CYS A 1 178 ? -0.703 13.406 17.188 1 96.56 178 CYS A O 1
ATOM 1330 N N . GLN A 1 179 ? -0.059 15.344 18 1 95.56 179 GLN A N 1
ATOM 1331 C CA . GLN A 1 179 ? 0.609 14.727 19.141 1 95.56 179 GLN A CA 1
ATOM 1332 C C . GLN A 1 179 ? -0.372 13.914 19.984 1 95.56 179 GLN A C 1
ATOM 1334 O O . GLN A 1 179 ? 0.008 12.914 20.594 1 95.56 179 GLN A O 1
ATOM 1339 N N . THR A 1 180 ? -1.557 14.32 19.938 1 94.62 180 THR A N 1
ATOM 1340 C CA . THR A 1 180 ? -2.59 13.625 20.703 1 94.62 180 THR A CA 1
ATOM 1341 C C . THR A 1 180 ? -3.209 12.5 19.875 1 94.62 180 THR A C 1
ATOM 1343 O O . THR A 1 180 ? -3.379 11.383 20.359 1 94.62 180 THR A O 1
ATOM 1346 N N . VAL A 1 181 ? -3.525 12.727 18.641 1 95.88 181 VAL A N 1
ATOM 1347 C CA . VAL A 1 181 ? -4.242 11.789 17.781 1 95.88 181 VAL A CA 1
ATOM 1348 C C . VAL A 1 181 ? -3.318 10.633 17.406 1 95.88 181 VAL A C 1
ATOM 1350 O O . VAL A 1 181 ? -3.736 9.469 17.391 1 95.88 181 VAL A O 1
ATOM 1353 N N . ILE A 1 182 ? -2.07 10.953 17.062 1 97.5 182 ILE A N 1
ATOM 1354 C CA . ILE A 1 182 ? -1.059 9.961 16.703 1 97.5 182 ILE A CA 1
ATOM 1355 C C . ILE A 1 182 ? 0.215 10.211 17.5 1 97.5 182 ILE A C 1
ATOM 1357 O O . ILE A 1 182 ? 1.127 10.898 17.047 1 97.5 182 ILE A O 1
ATOM 1361 N N . PRO A 1 183 ? 0.236 9.578 18.734 1 96.44 183 PRO A N 1
ATOM 1362 C CA . PRO A 1 183 ? 1.473 9.758 19.5 1 96.44 183 PRO A CA 1
ATOM 1363 C C . PRO A 1 183 ? 2.699 9.219 18.766 1 96.44 183 PRO A C 1
ATOM 1365 O O . PRO A 1 183 ? 2.619 8.18 18.094 1 96.44 183 PRO A O 1
ATOM 1368 N N . GLY A 1 184 ? 3.838 9.891 18.844 1 97.88 184 GLY A N 1
ATOM 1369 C CA . GLY A 1 184 ? 5.098 9.555 18.203 1 97.88 184 GLY A CA 1
ATOM 1370 C C . GLY A 1 184 ? 6.172 10.602 18.406 1 97.88 184 GLY A C 1
ATOM 1371 O O . GLY A 1 184 ? 6.129 11.359 19.375 1 97.88 184 GLY A O 1
ATOM 1372 N N . ASN A 1 185 ? 7.164 10.586 17.578 1 98.06 185 ASN A N 1
ATOM 1373 C CA . ASN A 1 185 ? 8.273 11.531 17.672 1 98.06 185 ASN A CA 1
ATOM 1374 C C . ASN A 1 185 ? 8.016 12.781 16.828 1 98.06 185 ASN A C 1
ATOM 1376 O O . ASN A 1 185 ? 7.84 12.688 15.617 1 98.06 185 ASN A O 1
ATOM 1380 N N . TYR A 1 186 ? 8.008 13.977 17.422 1 98.31 186 TYR A N 1
ATOM 1381 C CA . TYR A 1 186 ? 7.762 15.242 16.75 1 98.31 186 TYR A CA 1
ATOM 1382 C C . TYR A 1 186 ? 8.961 16.172 16.875 1 98.31 186 TYR A C 1
ATOM 1384 O O . TYR A 1 186 ? 8.883 17.359 16.547 1 98.31 186 TYR A O 1
ATOM 1392 N N . PHE A 1 187 ? 9.906 15.594 17.422 1 97.88 187 PHE A N 1
ATOM 1393 C CA . PHE A 1 187 ? 11.188 16.281 17.453 1 97.88 187 PHE A CA 1
ATOM 1394 C C . PHE A 1 187 ? 11.031 17.688 18.031 1 97.88 187 PHE A C 1
ATOM 1396 O O . PHE A 1 187 ? 10.578 17.844 19.172 1 97.88 187 PHE A O 1
ATOM 1403 N N . ASP A 1 188 ? 11.375 18.766 17.156 1 96.38 188 ASP A N 1
ATOM 1404 C CA . ASP A 1 188 ? 11.422 20.125 17.703 1 96.38 188 ASP A CA 1
ATOM 1405 C C . ASP A 1 188 ? 10.125 20.875 17.406 1 96.38 188 ASP A C 1
ATOM 1407 O O . ASP A 1 188 ? 10.023 22.078 17.656 1 96.38 188 ASP A O 1
ATOM 1411 N N . CYS A 1 189 ? 9.094 20.234 16.875 1 96.06 189 CYS A N 1
ATOM 1412 C CA . CYS A 1 189 ? 7.84 20.922 16.562 1 96.06 189 CYS A CA 1
ATOM 1413 C C . CYS A 1 189 ? 6.723 20.453 17.484 1 96.06 189 CYS A C 1
ATOM 1415 O O . CYS A 1 189 ? 5.578 20.281 17.062 1 96.06 189 CYS A O 1
ATOM 1417 N N . THR A 1 190 ? 7.176 20.188 18.656 1 90.5 190 THR A N 1
ATOM 1418 C CA . THR A 1 190 ? 6.195 19.875 19.703 1 90.5 190 THR A CA 1
ATOM 1419 C C . THR A 1 190 ? 5.477 21.125 20.156 1 90.5 190 THR A C 1
ATOM 1421 O O . THR A 1 190 ? 6 22.234 20.016 1 90.5 190 THR A O 1
ATOM 1424 N N . SER A 1 191 ? 4.109 20.891 20.344 1 74.31 191 SER A N 1
ATOM 1425 C CA . SER A 1 191 ? 3.389 22.047 20.859 1 74.31 191 SER A CA 1
ATOM 1426 C C . SER A 1 191 ? 3.746 22.312 22.328 1 74.31 191 SER A C 1
ATOM 1428 O O . SER A 1 191 ? 4.121 21.375 23.047 1 74.31 191 SER A O 1
ATOM 1430 N N . MET B 1 1 ? 68.562 -13.695 14.352 1 32.41 1 MET B N 1
ATOM 1431 C CA . MET B 1 1 ? 67.688 -12.547 14.367 1 32.41 1 MET B CA 1
ATOM 1432 C C . MET B 1 1 ? 66.438 -12.781 13.469 1 32.41 1 MET B C 1
ATOM 1434 O O . MET B 1 1 ? 66.562 -12.789 12.242 1 32.41 1 MET B O 1
ATOM 1438 N N . ARG B 1 2 ? 65.438 -13.711 13.891 1 43 2 ARG B N 1
ATOM 1439 C CA . ARG B 1 2 ? 64.25 -14.094 13.188 1 43 2 ARG B CA 1
ATOM 1440 C C . ARG B 1 2 ? 63.281 -12.914 13.062 1 43 2 ARG B C 1
ATOM 1442 O O . ARG B 1 2 ? 62.969 -12.242 14.047 1 43 2 ARG B O 1
ATOM 1449 N N . ALA B 1 3 ? 63.219 -12.219 11.883 1 39.53 3 ALA B N 1
ATOM 1450 C CA . ALA B 1 3 ? 62.312 -11.117 11.531 1 39.53 3 ALA B CA 1
ATOM 1451 C C . ALA B 1 3 ? 60.844 -11.539 11.641 1 39.53 3 ALA B C 1
ATOM 1453 O O . ALA B 1 3 ? 60.438 -12.539 11.039 1 39.53 3 ALA B O 1
ATOM 1454 N N . ALA B 1 4 ? 60.188 -11.242 12.828 1 50.22 4 ALA B N 1
ATOM 1455 C CA . ALA B 1 4 ? 58.75 -11.398 13.031 1 50.22 4 ALA B CA 1
ATOM 1456 C C . ALA B 1 4 ? 57.938 -10.555 12.039 1 50.22 4 ALA B C 1
ATOM 1458 O O . ALA B 1 4 ? 58.062 -9.328 12.016 1 50.22 4 ALA B O 1
ATOM 1459 N N . LEU B 1 5 ? 57.562 -11.141 10.836 1 47.31 5 LEU B N 1
ATOM 1460 C CA . LEU B 1 5 ? 56.688 -10.469 9.875 1 47.31 5 LEU B CA 1
ATOM 1461 C C . LEU B 1 5 ? 55.281 -10.297 10.438 1 47.31 5 LEU B C 1
ATOM 1463 O O . LEU B 1 5 ? 54.656 -11.281 10.797 1 47.31 5 LEU B O 1
ATOM 1467 N N . THR B 1 6 ? 55.062 -9.227 11.109 1 45.34 6 THR B N 1
ATOM 1468 C CA . THR B 1 6 ? 53.719 -8.859 11.531 1 45.34 6 THR B CA 1
ATOM 1469 C C . THR B 1 6 ? 52.812 -8.648 10.32 1 45.34 6 THR B C 1
ATOM 1471 O O . THR B 1 6 ? 53.094 -7.789 9.477 1 45.34 6 THR B O 1
ATOM 1474 N N . ILE B 1 7 ? 52.031 -9.688 9.961 1 45.66 7 ILE B N 1
ATOM 1475 C CA . ILE B 1 7 ? 51 -9.547 8.93 1 45.66 7 ILE B CA 1
ATOM 1476 C C . ILE B 1 7 ? 49.844 -8.695 9.453 1 45.66 7 ILE B C 1
ATOM 1478 O O . ILE B 1 7 ? 49.219 -9.039 10.453 1 45.66 7 ILE B O 1
ATOM 1482 N N . LEU B 1 8 ? 49.938 -7.426 9.227 1 42.62 8 LEU B N 1
ATOM 1483 C CA . LEU B 1 8 ? 48.781 -6.57 9.469 1 42.62 8 LEU B CA 1
ATOM 1484 C C . LEU B 1 8 ? 47.625 -6.977 8.578 1 42.62 8 LEU B C 1
ATOM 1486 O O . LEU B 1 8 ? 47.719 -6.922 7.352 1 42.62 8 LEU B O 1
ATOM 1490 N N . LEU B 1 9 ? 46.719 -7.754 9.148 1 38.81 9 LEU B N 1
ATOM 1491 C CA . LEU B 1 9 ? 45.469 -8.07 8.453 1 38.81 9 LEU B CA 1
ATOM 1492 C C . LEU B 1 9 ? 44.562 -6.844 8.352 1 38.81 9 LEU B C 1
ATOM 1494 O O . LEU B 1 9 ? 44.125 -6.305 9.375 1 38.81 9 LEU B O 1
ATOM 1498 N N . ALA B 1 10 ? 44.688 -6.082 7.289 1 42.19 10 ALA B N 1
ATOM 1499 C CA . ALA B 1 10 ? 43.719 -5.027 7 1 42.19 10 ALA B CA 1
ATOM 1500 C C . ALA B 1 10 ? 42.312 -5.609 6.781 1 42.19 10 ALA B C 1
ATOM 1502 O O . ALA B 1 10 ? 42.125 -6.449 5.898 1 42.19 10 ALA B O 1
ATOM 1503 N N . PHE B 1 11 ? 41.531 -5.562 7.82 1 37.94 11 PHE B N 1
ATOM 1504 C CA . PHE B 1 11 ? 40.125 -5.91 7.664 1 37.94 11 PHE B CA 1
ATOM 1505 C C . PHE B 1 11 ? 39.438 -4.953 6.695 1 37.94 11 PHE B C 1
ATOM 1507 O O . PHE B 1 11 ? 39.312 -3.76 6.977 1 37.94 11 PHE B O 1
ATOM 1514 N N . ALA B 1 12 ? 39.438 -5.23 5.422 1 39.22 12 ALA B N 1
ATOM 1515 C CA . ALA B 1 12 ? 38.594 -4.488 4.496 1 39.22 12 ALA B CA 1
ATOM 1516 C C . ALA B 1 12 ? 37.125 -4.727 4.801 1 39.22 12 ALA B C 1
ATOM 1518 O O . ALA B 1 12 ? 36.625 -5.844 4.648 1 39.22 12 ALA B O 1
ATOM 1519 N N . GLY B 1 13 ? 36.531 -3.99 5.754 1 35.22 13 GLY B N 1
ATOM 1520 C CA . GLY B 1 13 ? 35.094 -4.012 5.949 1 35.22 13 GLY B CA 1
ATOM 1521 C C . GLY B 1 13 ? 34.312 -3.762 4.676 1 35.22 13 GLY B C 1
ATOM 1522 O O . GLY B 1 13 ? 34.438 -2.707 4.051 1 35.22 13 GLY B O 1
ATOM 1523 N N . THR B 1 14 ? 33.969 -4.789 3.977 1 37.19 14 THR B N 1
ATOM 1524 C CA . THR B 1 14 ? 33.062 -4.625 2.848 1 37.19 14 THR B CA 1
ATOM 1525 C C . THR B 1 14 ? 31.734 -4.047 3.305 1 37.19 14 THR B C 1
ATOM 1527 O O . THR B 1 14 ? 31.047 -4.637 4.148 1 37.19 14 THR B O 1
ATOM 1530 N N . ILE B 1 15 ? 31.672 -2.746 3.318 1 33.94 15 ILE B N 1
ATOM 1531 C CA . ILE B 1 15 ? 30.344 -2.176 3.418 1 33.94 15 ILE B CA 1
ATOM 1532 C C . ILE B 1 15 ? 29.438 -2.785 2.348 1 33.94 15 ILE B C 1
ATOM 1534 O O . ILE B 1 15 ? 29.688 -2.623 1.15 1 33.94 15 ILE B O 1
ATOM 1538 N N . LEU B 1 16 ? 28.797 -3.893 2.646 1 31.41 16 LEU B N 1
ATOM 1539 C CA . LEU B 1 16 ? 27.719 -4.352 1.772 1 31.41 16 LEU B CA 1
ATOM 1540 C C . LEU B 1 16 ? 26.781 -3.205 1.416 1 31.41 16 LEU B C 1
ATOM 1542 O O . LEU B 1 16 ? 26.188 -2.59 2.303 1 31.41 16 LEU B O 1
ATOM 1546 N N . ALA B 1 17 ? 27.062 -2.559 0.354 1 31.5 17 ALA B N 1
ATOM 1547 C CA . ALA B 1 17 ? 26.141 -1.57 -0.195 1 31.5 17 ALA B CA 1
ATOM 1548 C C . ALA B 1 17 ? 24.719 -2.129 -0.273 1 31.5 17 ALA B C 1
ATOM 1550 O O . ALA B 1 17 ? 24.484 -3.145 -0.931 1 31.5 17 ALA B O 1
ATOM 1551 N N . VAL B 1 18 ? 23.938 -2.041 0.743 1 32.91 18 VAL B N 1
ATOM 1552 C CA . VAL B 1 18 ? 22.531 -2.326 0.534 1 32.91 18 VAL B CA 1
ATOM 1553 C C . VAL B 1 18 ? 22.047 -1.62 -0.73 1 32.91 18 VAL B C 1
ATOM 1555 O O . VAL B 1 18 ? 22.188 -0.405 -0.869 1 32.91 18 VAL B O 1
ATOM 1558 N N . PRO B 1 19 ? 22.047 -2.287 -1.839 1 32.56 19 PRO B N 1
ATOM 1559 C CA . PRO B 1 19 ? 21.594 -1.581 -3.037 1 32.56 19 PRO B CA 1
ATOM 1560 C C . PRO B 1 19 ? 20.422 -0.641 -2.756 1 32.56 19 PRO B C 1
ATOM 1562 O O . PRO B 1 19 ? 19.484 -1.013 -2.045 1 32.56 19 PRO B O 1
ATOM 1565 N N . HIS B 1 20 ? 20.656 0.595 -2.6 1 34.22 20 HIS B N 1
ATOM 1566 C CA . HIS B 1 20 ? 19.609 1.606 -2.639 1 34.22 20 HIS B CA 1
ATOM 1567 C C . HIS B 1 20 ? 18.594 1.308 -3.738 1 34.22 20 HIS B C 1
ATOM 1569 O O . HIS B 1 20 ? 18.969 1.14 -4.902 1 34.22 20 HIS B O 1
ATOM 1575 N N . LEU B 1 21 ? 17.625 0.44 -3.459 1 31.89 21 LEU B N 1
ATOM 1576 C CA . LEU B 1 21 ? 16.578 0.312 -4.457 1 31.89 21 LEU B CA 1
ATOM 1577 C C . LEU B 1 21 ? 16.281 1.656 -5.113 1 31.89 21 LEU B C 1
ATOM 1579 O O . LEU B 1 21 ? 15.922 2.621 -4.434 1 31.89 21 LEU B O 1
ATOM 1583 N N . LYS B 1 22 ? 17 1.947 -6.043 1 36.94 22 LYS B N 1
ATOM 1584 C CA . LYS B 1 22 ? 16.766 3.061 -6.957 1 36.94 22 LYS B CA 1
ATOM 1585 C C . LYS B 1 22 ? 15.273 3.338 -7.121 1 36.94 22 LYS B C 1
ATOM 1587 O O . LYS B 1 22 ? 14.453 2.439 -6.941 1 36.94 22 LYS B O 1
ATOM 1592 N N . ASN B 1 23 ? 14.867 4.609 -7.441 1 42.19 23 ASN B N 1
ATOM 1593 C CA . ASN B 1 23 ? 13.625 5.328 -7.711 1 42.19 23 ASN B CA 1
ATOM 1594 C C . ASN B 1 23 ? 12.711 4.543 -8.648 1 42.19 23 ASN B C 1
ATOM 1596 O O . ASN B 1 23 ? 12.789 4.695 -9.867 1 42.19 23 ASN B O 1
ATOM 1600 N N . ARG B 1 24 ? 12.43 3.258 -8.391 1 44 24 ARG B N 1
ATOM 1601 C CA . ARG B 1 24 ? 11.547 2.549 -9.312 1 44 24 ARG B CA 1
ATOM 1602 C C . ARG B 1 24 ? 10.172 3.213 -9.367 1 44 24 ARG B C 1
ATOM 1604 O O . ARG B 1 24 ? 9.477 3.307 -8.352 1 44 24 ARG B O 1
ATOM 1611 N N . GLN B 1 25 ? 9.984 4.188 -10.273 1 51.22 25 GLN B N 1
ATOM 1612 C CA . GLN B 1 25 ? 8.625 4.668 -10.492 1 51.22 25 GLN B CA 1
ATOM 1613 C C . GLN B 1 25 ? 7.727 3.562 -11.039 1 51.22 25 GLN B C 1
ATOM 1615 O O . GLN B 1 25 ? 7.797 3.23 -12.227 1 51.22 25 GLN B O 1
ATOM 1620 N N . ALA B 1 26 ? 7.129 2.832 -10.086 1 54.84 26 ALA B N 1
ATOM 1621 C CA . ALA B 1 26 ? 6.297 1.715 -10.531 1 54.84 26 ALA B CA 1
ATOM 1622 C C . ALA B 1 26 ? 5.086 2.209 -11.312 1 54.84 26 ALA B C 1
ATOM 1624 O O . ALA B 1 26 ? 4.477 3.219 -10.953 1 54.84 26 ALA B O 1
ATOM 1625 N N . ALA B 1 27 ? 4.961 1.568 -12.547 1 72.12 27 ALA B N 1
ATOM 1626 C CA . ALA B 1 27 ? 3.717 1.739 -13.297 1 72.12 27 ALA B CA 1
ATOM 1627 C C . ALA B 1 27 ? 2.557 1.031 -12.602 1 72.12 27 ALA B C 1
ATOM 1629 O O . ALA B 1 27 ? 2.762 0.055 -11.875 1 72.12 27 ALA B O 1
ATOM 1630 N N . ASN B 1 28 ? 1.312 1.641 -12.734 1 77.62 28 ASN B N 1
ATOM 1631 C CA . ASN B 1 28 ? 0.123 1.123 -12.07 1 77.62 28 ASN B CA 1
ATOM 1632 C C . ASN B 1 28 ? -0.113 -0.346 -12.406 1 77.62 28 ASN B C 1
ATOM 1634 O O . ASN B 1 28 ? -0.821 -1.047 -11.68 1 77.62 28 ASN B O 1
ATOM 1638 N N . ASP B 1 29 ? 0.482 -0.76 -13.484 1 88.12 29 ASP B N 1
ATOM 1639 C CA . ASP B 1 29 ? 0.264 -2.162 -13.828 1 88.12 29 ASP B CA 1
ATOM 1640 C C . ASP B 1 29 ? 1.431 -3.029 -13.359 1 88.12 29 ASP B C 1
ATOM 1642 O O . ASP B 1 29 ? 1.617 -4.145 -13.844 1 88.12 29 ASP B O 1
ATOM 1646 N N . ASN B 1 30 ? 2.221 -2.506 -12.445 1 93 30 ASN B N 1
ATOM 1647 C CA . ASN B 1 30 ? 3.35 -3.219 -11.859 1 93 30 ASN B CA 1
ATOM 1648 C C . ASN B 1 30 ? 3.381 -3.072 -10.336 1 93 30 ASN B C 1
ATOM 1650 O O . ASN B 1 30 ? 4.453 -3.068 -9.734 1 93 30 ASN B O 1
ATOM 1654 N N . ILE B 1 31 ? 2.238 -2.959 -9.789 1 94.44 31 ILE B N 1
ATOM 1655 C CA . ILE B 1 31 ? 2.104 -2.723 -8.359 1 94.44 31 ILE B CA 1
ATOM 1656 C C . ILE B 1 31 ? 1.308 -3.857 -7.723 1 94.44 31 ILE B C 1
ATOM 1658 O O . ILE B 1 31 ? 0.266 -4.266 -8.242 1 94.44 31 ILE B O 1
ATOM 1662 N N . VAL B 1 32 ? 1.873 -4.352 -6.605 1 97.44 32 VAL B N 1
ATOM 1663 C CA . VAL B 1 32 ? 1.073 -5.25 -5.781 1 97.44 32 VAL B CA 1
ATOM 1664 C C . VAL B 1 32 ? 0.874 -4.641 -4.395 1 97.44 32 VAL B C 1
ATOM 1666 O O . VAL B 1 32 ? 1.577 -3.701 -4.016 1 97.44 32 VAL B O 1
ATOM 1669 N N . TYR B 1 33 ? -0.119 -5.102 -3.705 1 96.12 33 TYR B N 1
ATOM 1670 C CA . TYR B 1 33 ? -0.343 -4.797 -2.295 1 96.12 33 TYR B CA 1
ATOM 1671 C C . TYR B 1 33 ? -1.312 -5.797 -1.671 1 96.12 33 TYR B C 1
ATOM 1673 O O . TYR B 1 33 ? -2.012 -6.52 -2.383 1 96.12 33 TYR B O 1
ATOM 1681 N N . ILE B 1 34 ? -1.256 -5.895 -0.309 1 98.06 34 ILE B N 1
ATOM 1682 C CA . ILE B 1 34 ? -2.133 -6.773 0.457 1 98.06 34 ILE B CA 1
ATOM 1683 C C . ILE B 1 34 ? -2.773 -5.992 1.603 1 98.06 34 ILE B C 1
ATOM 1685 O O . ILE B 1 34 ? -2.092 -5.609 2.557 1 98.06 34 ILE B O 1
ATOM 1689 N N . THR B 1 35 ? -4.023 -5.82 1.473 1 96.12 35 THR B N 1
ATOM 1690 C CA . THR B 1 35 ? -4.766 -5.262 2.6 1 96.12 35 THR B CA 1
ATOM 1691 C C . THR B 1 35 ? -5.414 -6.375 3.418 1 96.12 35 THR B C 1
ATOM 1693 O O . THR B 1 35 ? -5.254 -6.426 4.641 1 96.12 35 THR B O 1
ATOM 1696 N N . ASP B 1 36 ? -6.125 -7.18 2.797 1 95.94 36 ASP B N 1
ATOM 1697 C CA . ASP B 1 36 ? -6.723 -8.375 3.391 1 95.94 36 ASP B CA 1
ATOM 1698 C C . ASP B 1 36 ? -7.031 -9.422 2.324 1 95.94 36 ASP B C 1
ATOM 1700 O O . ASP B 1 36 ? -6.648 -9.266 1.164 1 95.94 36 ASP B O 1
ATOM 1704 N N . THR B 1 37 ? -7.672 -10.5 2.719 1 97.81 37 THR B N 1
ATOM 1705 C CA . THR B 1 37 ? -7.875 -11.633 1.822 1 97.81 37 THR B CA 1
ATOM 1706 C C . THR B 1 37 ? -8.844 -11.273 0.702 1 97.81 37 THR B C 1
ATOM 1708 O O . THR B 1 37 ? -8.922 -11.969 -0.312 1 97.81 37 THR B O 1
ATOM 1711 N N . ASN B 1 38 ? -9.531 -10.148 0.855 1 96.12 38 ASN B N 1
ATOM 1712 C CA . ASN B 1 38 ? -10.508 -9.742 -0.149 1 96.12 38 ASN B CA 1
ATOM 1713 C C . ASN B 1 38 ? -10.062 -8.484 -0.888 1 96.12 38 ASN B C 1
ATOM 1715 O O . ASN B 1 38 ? -10.727 -8.039 -1.826 1 96.12 38 ASN B O 1
ATOM 1719 N N . THR B 1 39 ? -9.031 -7.891 -0.432 1 95.88 39 THR B N 1
ATOM 1720 C CA . THR B 1 39 ? -8.5 -6.66 -1.006 1 95.88 39 THR B CA 1
ATOM 1721 C C . THR B 1 39 ? -6.992 -6.773 -1.219 1 95.88 39 THR B C 1
ATOM 1723 O O . THR B 1 39 ? -6.211 -6.555 -0.291 1 95.88 39 THR B O 1
ATOM 1726 N N . TYR B 1 40 ? -6.625 -7.117 -2.459 1 97.44 40 TYR B N 1
ATOM 1727 C CA . TYR B 1 40 ? -5.227 -7.387 -2.783 1 97.44 40 TYR B CA 1
ATOM 1728 C C . TYR B 1 40 ? -4.977 -7.242 -4.277 1 97.44 40 TYR B C 1
ATOM 1730 O O . TYR B 1 40 ? -5.918 -7.23 -5.074 1 97.44 40 TYR B O 1
ATOM 1738 N N . CYS B 1 41 ? -3.734 -7.09 -4.645 1 97.62 41 CYS B N 1
ATOM 1739 C CA . CYS B 1 41 ? -3.252 -7.172 -6.02 1 97.62 41 CYS B CA 1
ATOM 1740 C C . CYS B 1 41 ? -2.027 -8.078 -6.113 1 97.62 41 CYS B C 1
ATOM 1742 O O . CYS B 1 41 ? -1.193 -8.094 -5.203 1 97.62 41 CYS B O 1
ATOM 1744 N N . MET B 1 42 ? -1.886 -8.781 -7.215 1 98.56 42 MET B N 1
ATOM 1745 C CA . MET B 1 42 ? -0.755 -9.664 -7.5 1 98.56 42 MET B CA 1
ATOM 1746 C C . MET B 1 42 ? -0.348 -9.562 -8.969 1 98.56 42 MET B C 1
ATOM 1748 O O . MET B 1 42 ? -1.007 -8.883 -9.758 1 98.56 42 MET B O 1
ATOM 1752 N N . ILE B 1 43 ? 0.761 -10.211 -9.289 1 98.44 43 ILE B N 1
ATOM 1753 C CA . ILE B 1 43 ? 1.251 -10.227 -10.664 1 98.44 43 ILE B CA 1
ATOM 1754 C C . ILE B 1 43 ? 0.831 -11.523 -11.352 1 98.44 43 ILE B C 1
ATOM 1756 O O . ILE B 1 43 ? 0.929 -12.602 -10.758 1 98.44 43 ILE B O 1
ATOM 1760 N N . LEU B 1 44 ? 0.268 -11.422 -12.531 1 98.75 44 LEU B N 1
ATOM 1761 C CA . LEU B 1 44 ? -0.032 -12.547 -13.398 1 98.75 44 LEU B CA 1
ATOM 1762 C C . LEU B 1 44 ? 0.435 -12.273 -14.828 1 98.75 44 LEU B C 1
ATOM 1764 O O . LEU B 1 44 ? 0.845 -11.156 -15.141 1 98.75 44 LEU B O 1
ATOM 1768 N N . PRO B 1 45 ? 0.474 -13.359 -15.688 1 98.56 45 PRO B N 1
ATOM 1769 C CA . PRO B 1 45 ? 0.737 -13.109 -17.109 1 98.56 45 PRO B CA 1
ATOM 1770 C C . PRO B 1 45 ? -0.194 -12.055 -17.703 1 98.56 45 PRO B C 1
ATOM 1772 O O . PRO B 1 45 ? -1.404 -12.086 -17.453 1 98.56 45 PRO B O 1
ATOM 1775 N N . ARG B 1 46 ? 0.416 -11.141 -18.406 1 97.88 46 ARG B N 1
ATOM 1776 C CA . ARG B 1 46 ? -0.332 -10.062 -19.031 1 97.88 46 ARG B CA 1
ATOM 1777 C C . ARG B 1 46 ? -1.318 -10.609 -20.062 1 97.88 46 ARG B C 1
ATOM 1779 O O . ARG B 1 46 ? -2.459 -10.148 -20.141 1 97.88 46 ARG B O 1
ATOM 1786 N N . TYR B 1 47 ? -0.847 -11.594 -20.797 1 97.62 47 TYR B N 1
ATOM 1787 C CA . TYR B 1 47 ? -1.639 -12.156 -21.891 1 97.62 47 TYR B CA 1
ATOM 1788 C C . TYR B 1 47 ? -2.252 -13.492 -21.484 1 97.62 47 TYR B C 1
ATOM 1790 O O . TYR B 1 47 ? -1.677 -14.227 -20.688 1 97.62 47 TYR B O 1
ATOM 1798 N N . GLU B 1 48 ? -3.346 -13.766 -22.047 1 97.81 48 GLU B N 1
ATOM 1799 C CA . GLU B 1 48 ? -4.078 -14.977 -21.703 1 97.81 48 GLU B CA 1
ATOM 1800 C C . GLU B 1 48 ? -3.379 -16.219 -22.25 1 97.81 48 GLU B C 1
ATOM 1802 O O . GLU B 1 48 ? -2.734 -16.156 -23.297 1 97.81 48 GLU B O 1
ATOM 1807 N N . HIS B 1 49 ? -3.475 -17.266 -21.453 1 96.12 49 HIS B N 1
ATOM 1808 C CA . HIS B 1 49 ? -3.064 -18.594 -21.859 1 96.12 49 HIS B CA 1
ATOM 1809 C C . HIS B 1 49 ? -1.558 -18.672 -22.078 1 96.12 49 HIS B C 1
ATOM 1811 O O . HIS B 1 49 ? -1.092 -19.344 -23 1 96.12 49 HIS B O 1
ATOM 1817 N N . ILE B 1 50 ? -0.87 -17.859 -21.406 1 97 50 ILE B N 1
ATOM 1818 C CA . ILE B 1 50 ? 0.586 -17.922 -21.344 1 97 50 ILE B CA 1
ATOM 1819 C C . ILE B 1 50 ? 1.018 -18.484 -20 1 97 50 ILE B C 1
ATOM 1821 O O . ILE B 1 50 ? 0.471 -18.109 -18.953 1 97 50 ILE B O 1
ATOM 1825 N N . ASP B 1 51 ? 1.901 -19.469 -20.062 1 98 51 ASP B N 1
ATOM 1826 C CA . ASP B 1 51 ? 2.418 -20.016 -18.797 1 98 51 ASP B CA 1
ATOM 1827 C C . ASP B 1 51 ? 3.135 -18.938 -18 1 98 51 ASP B C 1
ATOM 1829 O O . ASP B 1 51 ? 3.754 -18.031 -18.562 1 98 51 ASP B O 1
ATOM 1833 N N . VAL B 1 52 ? 3.104 -19.094 -16.641 1 97.81 52 VAL B N 1
ATOM 1834 C CA . VAL B 1 52 ? 3.699 -18.125 -15.734 1 97.81 52 VAL B CA 1
ATOM 1835 C C . VAL B 1 52 ? 5.172 -17.922 -16.078 1 97.81 52 VAL B C 1
ATOM 1837 O O . VAL B 1 52 ? 5.621 -16.781 -16.266 1 97.81 52 VAL B O 1
ATOM 1840 N N . GLY B 1 53 ? 5.938 -19.047 -16.25 1 96 53 GLY B N 1
ATOM 1841 C CA . GLY B 1 53 ? 7.344 -18.953 -16.609 1 96 53 GLY B CA 1
ATOM 1842 C C . GLY B 1 53 ? 7.57 -18.281 -17.953 1 96 53 GLY B C 1
ATOM 1843 O O . GLY B 1 53 ? 8.539 -17.531 -18.125 1 96 53 GLY B O 1
ATOM 1844 N N . ALA B 1 54 ? 6.691 -18.5 -18.891 1 97.19 54 ALA B N 1
ATOM 1845 C CA . ALA B 1 54 ? 6.82 -17.969 -20.25 1 97.19 54 ALA B CA 1
ATOM 1846 C C . ALA B 1 54 ? 6.461 -16.484 -20.281 1 97.19 54 ALA B C 1
ATOM 1848 O O . ALA B 1 54 ? 6.77 -15.781 -21.25 1 97.19 54 ALA B O 1
ATOM 1849 N N . SER B 1 55 ? 5.789 -15.984 -19.281 1 97.62 55 SER B N 1
ATOM 1850 C CA . SER B 1 55 ? 5.379 -14.586 -19.25 1 97.62 55 SER B CA 1
ATOM 1851 C C . SER B 1 55 ? 6.523 -13.688 -18.781 1 97.62 55 SER B C 1
ATOM 1853 O O . SER B 1 55 ? 6.438 -12.461 -18.875 1 97.62 55 SER B O 1
ATOM 1855 N N . GLU B 1 56 ? 7.645 -14.258 -18.281 1 95.06 56 GLU B N 1
ATOM 1856 C CA . GLU B 1 56 ? 8.688 -13.523 -17.578 1 95.06 56 GLU B CA 1
ATOM 1857 C C . GLU B 1 56 ? 9.641 -12.844 -18.562 1 95.06 56 GLU B C 1
ATOM 1859 O O . GLU B 1 56 ? 10.836 -13.125 -18.578 1 95.06 56 GLU B O 1
ATOM 1864 N N . TYR B 1 57 ? 9.18 -11.984 -19.391 1 93.44 57 TYR B N 1
ATOM 1865 C CA . TYR B 1 57 ? 9.898 -11.062 -20.266 1 93.44 57 TYR B CA 1
ATOM 1866 C C . TYR B 1 57 ? 9.328 -9.656 -20.141 1 93.44 57 TYR B C 1
ATOM 1868 O O . TYR B 1 57 ? 8.219 -9.461 -19.641 1 93.44 57 TYR B O 1
ATOM 1876 N N . PRO B 1 58 ? 10.156 -8.695 -20.5 1 91.25 58 PRO B N 1
ATOM 1877 C CA . PRO B 1 58 ? 9.672 -7.32 -20.375 1 91.25 58 PRO B CA 1
ATOM 1878 C C . PRO B 1 58 ? 8.32 -7.113 -21.062 1 91.25 58 PRO B C 1
ATOM 1880 O O . PRO B 1 58 ? 8.188 -7.379 -22.266 1 91.25 58 PRO B O 1
ATOM 1883 N N . GLY B 1 59 ? 7.332 -6.723 -20.281 1 94.19 59 GLY B N 1
ATOM 1884 C CA . GLY B 1 59 ? 6.016 -6.445 -20.828 1 94.19 59 GLY B CA 1
ATOM 1885 C C . GLY B 1 59 ? 5.086 -7.645 -20.781 1 94.19 59 GLY B C 1
ATOM 1886 O O . GLY B 1 59 ? 3.906 -7.539 -21.125 1 94.19 59 GLY B O 1
ATOM 1887 N N . GLY B 1 60 ? 5.543 -8.75 -20.312 1 97.19 60 GLY B N 1
ATOM 1888 C CA . GLY B 1 60 ? 4.758 -9.969 -20.375 1 97.19 60 GLY B CA 1
ATOM 1889 C C . GLY B 1 60 ? 3.922 -10.203 -19.125 1 97.19 60 GLY B C 1
ATOM 1890 O O . GLY B 1 60 ? 3.15 -11.156 -19.062 1 97.19 60 GLY B O 1
ATOM 1891 N N . MET B 1 61 ? 4.055 -9.344 -18.125 1 97.69 61 MET B N 1
ATOM 1892 C CA . MET B 1 61 ? 3.402 -9.484 -16.828 1 97.69 61 MET B CA 1
ATOM 1893 C C . MET B 1 61 ? 2.652 -8.211 -16.453 1 97.69 61 MET B C 1
ATOM 1895 O O . MET B 1 61 ? 2.949 -7.133 -16.969 1 97.69 61 MET B O 1
ATOM 1899 N N . LYS B 1 62 ? 1.673 -8.422 -15.602 1 96.94 62 LYS B N 1
ATOM 1900 C CA . LYS B 1 62 ? 0.834 -7.289 -15.227 1 96.94 62 LYS B CA 1
ATOM 1901 C C . LYS B 1 62 ? 0.159 -7.531 -13.875 1 96.94 62 LYS B C 1
ATOM 1903 O O . LYS B 1 62 ? 0.01 -8.68 -13.445 1 96.94 62 LYS B O 1
ATOM 1908 N N . THR B 1 63 ? -0.245 -6.387 -13.281 1 97.56 63 THR B N 1
ATOM 1909 C CA . THR B 1 63 ? -0.974 -6.422 -12.016 1 97.56 63 THR B CA 1
ATOM 1910 C C . THR B 1 63 ? -2.414 -6.879 -12.234 1 97.56 63 THR B C 1
ATOM 1912 O O . THR B 1 63 ? -3.105 -6.363 -13.117 1 97.56 63 THR B O 1
ATOM 1915 N N . PHE B 1 64 ? -2.85 -7.816 -11.453 1 98.31 64 PHE B N 1
ATOM 1916 C CA . PHE B 1 64 ? -4.246 -8.211 -11.32 1 98.31 64 PHE B CA 1
ATOM 1917 C C . PHE B 1 64 ? -4.703 -8.125 -9.867 1 98.31 64 PHE B C 1
ATOM 1919 O O . PHE B 1 64 ? -4.008 -8.602 -8.969 1 98.31 64 PHE B O 1
ATOM 1926 N N . CYS B 1 65 ? -5.914 -7.539 -9.656 1 97.31 65 CYS B N 1
ATOM 1927 C CA . CYS B 1 65 ? -6.395 -7.266 -8.305 1 97.31 65 CYS B CA 1
ATOM 1928 C C . CYS B 1 65 ? -7.723 -7.965 -8.047 1 97.31 65 CYS B C 1
ATOM 1930 O O . CYS B 1 65 ? -8.445 -8.305 -8.984 1 97.31 65 CYS B O 1
ATOM 1932 N N . SER B 1 66 ? -7.953 -8.188 -6.727 1 97.19 66 SER B N 1
ATOM 1933 C CA . SER B 1 66 ? -9.336 -8.5 -6.363 1 97.19 66 SER B CA 1
ATOM 1934 C C . SER B 1 66 ? -10.281 -7.379 -6.773 1 97.19 66 SER B C 1
ATOM 1936 O O . SER B 1 66 ? -9.852 -6.238 -6.961 1 97.19 66 SER B O 1
ATOM 1938 N N . PRO B 1 67 ? -11.555 -7.727 -6.91 1 93.94 67 PRO B N 1
ATOM 1939 C CA . PRO B 1 67 ? -12.508 -6.68 -7.297 1 93.94 67 PRO B CA 1
ATOM 1940 C C . PRO B 1 67 ? -12.469 -5.477 -6.355 1 93.94 67 PRO B C 1
ATOM 1942 O O . PRO B 1 67 ? -12.586 -4.332 -6.805 1 93.94 67 PRO B O 1
ATOM 1945 N N . ASN B 1 68 ? -12.211 -5.684 -5.105 1 90.94 68 ASN B N 1
ATOM 1946 C CA . ASN B 1 68 ? -12.188 -4.609 -4.113 1 90.94 68 ASN B CA 1
ATOM 1947 C C . ASN B 1 68 ? -10.836 -3.904 -4.09 1 90.94 68 ASN B C 1
ATOM 1949 O O . ASN B 1 68 ? -10.68 -2.869 -3.439 1 90.94 68 ASN B O 1
ATOM 1953 N N . GLY B 1 69 ? -9.891 -4.445 -4.797 1 92.44 69 GLY B N 1
ATOM 1954 C CA . GLY B 1 69 ? -8.539 -3.932 -4.695 1 92.44 69 GLY B CA 1
ATOM 1955 C C . GLY B 1 69 ? -8.133 -3.072 -5.879 1 92.44 69 GLY B C 1
ATOM 1956 O O . GLY B 1 69 ? -7.105 -2.396 -5.844 1 92.44 69 GLY B O 1
ATOM 1957 N N . ILE B 1 70 ? -8.945 -3.041 -6.926 1 91.12 70 ILE B N 1
ATOM 1958 C CA . ILE B 1 70 ? -8.609 -2.314 -8.148 1 91.12 70 ILE B CA 1
ATOM 1959 C C . ILE B 1 70 ? -8.703 -0.811 -7.895 1 91.12 70 ILE B C 1
ATOM 1961 O O . ILE B 1 70 ? -9.711 -0.318 -7.398 1 91.12 70 ILE B O 1
ATOM 1965 N N . PHE B 1 71 ? -7.598 -0.133 -8.195 1 83.19 71 PHE B N 1
ATOM 1966 C CA . PHE B 1 71 ? -7.672 1.315 -8.039 1 83.19 71 PHE B CA 1
ATOM 1967 C C . PHE B 1 71 ? -7.418 2.014 -9.367 1 83.19 71 PHE B C 1
ATOM 1969 O O . PHE B 1 71 ? -7.605 3.227 -9.484 1 83.19 71 PHE B O 1
ATOM 1976 N N . ASP B 1 72 ? -7.035 1.315 -10.406 1 86 72 ASP B N 1
ATOM 1977 C CA . ASP B 1 72 ? -6.898 1.81 -11.766 1 86 72 ASP B CA 1
ATOM 1978 C C . ASP B 1 72 ? -7.422 0.789 -12.781 1 86 72 ASP B C 1
ATOM 1980 O O . ASP B 1 72 ? -6.664 -0.054 -13.266 1 86 72 ASP B O 1
ATOM 1984 N N . ARG B 1 73 ? -8.617 0.952 -13.219 1 85.94 73 ARG B N 1
ATOM 1985 C CA . ARG B 1 73 ? -9.305 -0.038 -14.047 1 85.94 73 ARG B CA 1
ATOM 1986 C C . ARG B 1 73 ? -8.727 -0.063 -15.453 1 85.94 73 ARG B C 1
ATOM 1988 O O . ARG B 1 73 ? -8.93 -1.026 -16.203 1 85.94 73 ARG B O 1
ATOM 1995 N N . ASN B 1 74 ? -8.07 1.006 -15.789 1 86.19 74 ASN B N 1
ATOM 1996 C CA . ASN B 1 74 ? -7.52 1.073 -17.141 1 86.19 74 ASN B CA 1
ATOM 1997 C C . ASN B 1 74 ? -6.227 0.271 -17.25 1 86.19 74 ASN B C 1
ATOM 1999 O O . ASN B 1 74 ? -5.883 -0.199 -18.344 1 86.19 74 ASN B O 1
ATOM 2003 N N . LEU B 1 75 ? -5.574 0.085 -16.125 1 90.5 75 LEU B N 1
ATOM 2004 C CA . LEU B 1 75 ? -4.234 -0.483 -16.219 1 90.5 75 LEU B CA 1
ATOM 2005 C C . LEU B 1 75 ? -4.152 -1.808 -15.469 1 90.5 75 LEU B C 1
ATOM 2007 O O . LEU B 1 75 ? -3.311 -2.654 -15.781 1 90.5 75 LEU B O 1
ATOM 2011 N N . GLN B 1 76 ? -5.023 -2.018 -14.547 1 93.75 76 GLN B N 1
ATOM 2012 C CA . GLN B 1 76 ? -4.984 -3.227 -13.727 1 93.75 76 GLN B CA 1
ATOM 2013 C C . GLN B 1 76 ? -6.039 -4.234 -14.188 1 93.75 76 GLN B C 1
ATOM 2015 O O . GLN B 1 76 ? -7.145 -3.85 -14.562 1 93.75 76 GLN B O 1
ATOM 2020 N N . GLY B 1 77 ? -5.586 -5.469 -14.195 1 96.5 77 GLY B N 1
ATOM 2021 C CA . GLY B 1 77 ? -6.566 -6.52 -14.422 1 96.5 77 GLY B CA 1
ATOM 2022 C C . GLY B 1 77 ? -7.348 -6.887 -13.18 1 96.5 77 GLY B C 1
ATOM 2023 O O . GLY B 1 77 ? -7.027 -6.426 -12.078 1 96.5 77 GLY B O 1
ATOM 2024 N N . GLU B 1 78 ? -8.375 -7.684 -13.445 1 96.81 78 GLU B N 1
ATOM 2025 C CA . GLU B 1 78 ? -9.219 -8.133 -12.344 1 96.81 78 GLU B CA 1
ATOM 2026 C C . GLU B 1 78 ? -9.18 -9.648 -12.195 1 96.81 78 GLU B C 1
ATOM 2028 O O . GLU B 1 78 ? -9.406 -10.375 -13.164 1 96.81 78 GLU B O 1
ATOM 2033 N N . ASN B 1 79 ? -8.812 -10.109 -10.992 1 97.88 79 ASN B N 1
ATOM 2034 C CA . ASN B 1 79 ? -9.008 -11.516 -10.656 1 97.88 79 ASN B CA 1
ATOM 2035 C C . ASN B 1 79 ? -10.469 -11.82 -10.352 1 97.88 79 ASN B C 1
ATOM 2037 O O . ASN B 1 79 ? -11.164 -11.008 -9.734 1 97.88 79 ASN B O 1
ATOM 2041 N N . PRO B 1 80 ? -10.859 -13.023 -10.727 1 96.94 80 PRO B N 1
ATOM 2042 C CA . PRO B 1 80 ? -12.195 -13.414 -10.281 1 96.94 80 PRO B CA 1
ATOM 2043 C C . PRO B 1 80 ? -12.328 -13.43 -8.766 1 96.94 80 PRO B C 1
ATOM 2045 O O . PRO B 1 80 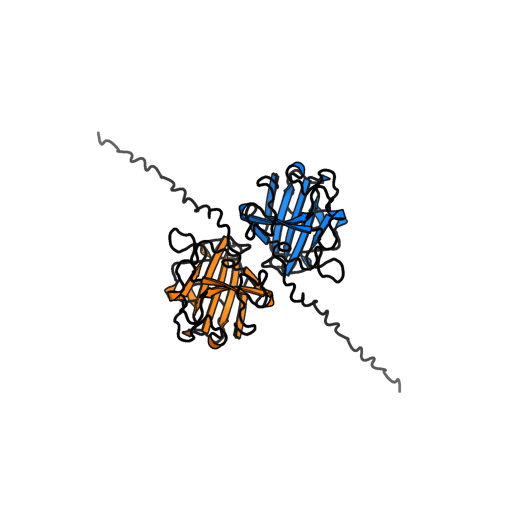? -11.352 -13.695 -8.055 1 96.94 80 PRO B O 1
ATOM 2048 N N . GLN B 1 81 ? -13.57 -13.141 -8.273 1 93.69 81 GLN B N 1
ATOM 2049 C CA . GLN B 1 81 ? -13.82 -13.086 -6.836 1 93.69 81 GLN B CA 1
ATOM 2050 C C . GLN B 1 81 ? -13.422 -14.398 -6.156 1 93.69 81 GLN B C 1
ATOM 2052 O O . GLN B 1 81 ? -12.938 -14.391 -5.023 1 93.69 81 GLN B O 1
ATOM 2057 N N . ASP B 1 82 ? -13.625 -15.531 -6.867 1 96.94 82 ASP B N 1
ATOM 2058 C CA . ASP B 1 82 ? -13.352 -16.844 -6.297 1 96.94 82 ASP B CA 1
ATOM 2059 C C . ASP B 1 82 ? -12.008 -17.391 -6.773 1 96.94 82 ASP B C 1
ATOM 2061 O O . ASP B 1 82 ? -11.805 -18.594 -6.836 1 96.94 82 ASP B O 1
ATOM 2065 N N . PHE B 1 83 ? -11.125 -16.5 -7.152 1 98.44 83 PHE B N 1
ATOM 2066 C CA . PHE B 1 83 ? -9.789 -16.891 -7.566 1 98.44 83 PHE B CA 1
ATOM 2067 C C . PHE B 1 83 ? -9.141 -17.797 -6.516 1 98.44 83 PHE B C 1
ATOM 2069 O O . PHE B 1 83 ? -8.609 -18.859 -6.84 1 98.44 83 PHE B O 1
ATOM 2076 N N . TRP B 1 84 ? -9.133 -17.25 -5.273 1 98.56 84 TRP B N 1
ATOM 2077 C CA . TRP B 1 84 ? -8.727 -18.062 -4.137 1 98.56 84 TRP B CA 1
ATOM 2078 C C . TRP B 1 84 ? -9.875 -18.953 -3.658 1 98.56 84 TRP B C 1
ATOM 2080 O O . TRP B 1 84 ? -10.953 -18.453 -3.328 1 98.56 84 TRP B O 1
ATOM 2090 N N . SER B 1 85 ? -9.625 -20.203 -3.709 1 98.56 85 SER B N 1
ATOM 2091 C CA . SER B 1 85 ? -10.609 -21.078 -3.068 1 98.56 85 SER B CA 1
ATOM 2092 C C . SER B 1 85 ? -10.484 -21.031 -1.55 1 98.56 85 SER B C 1
ATOM 2094 O O . SER B 1 85 ? -11.492 -21.078 -0.837 1 98.56 85 SER B O 1
ATOM 2096 N N . ASN B 1 86 ? -9.289 -21.031 -1.032 1 98.5 86 ASN B N 1
ATOM 2097 C CA . ASN B 1 86 ? -8.898 -20.797 0.355 1 98.5 86 ASN B CA 1
ATOM 2098 C C . ASN B 1 86 ? -7.645 -19.922 0.45 1 98.5 86 ASN B C 1
ATOM 2100 O O . ASN B 1 86 ? -6.68 -20.141 -0.283 1 98.5 86 ASN B O 1
ATOM 2104 N N . VAL B 1 87 ? -7.742 -18.969 1.324 1 98.81 87 VAL B N 1
ATOM 2105 C CA . VAL B 1 87 ? -6.594 -18.078 1.476 1 98.81 87 VAL B CA 1
ATOM 2106 C C . VAL B 1 87 ? -6.512 -17.578 2.918 1 98.81 87 VAL B C 1
ATOM 2108 O O . VAL B 1 87 ? -7.539 -17.375 3.57 1 98.81 87 VAL B O 1
ATOM 2111 N N . GLU B 1 88 ? -5.309 -17.516 3.441 1 98.75 88 GLU B N 1
ATOM 2112 C CA . GLU B 1 88 ? -5.047 -16.953 4.762 1 98.75 88 GLU B CA 1
ATOM 2113 C C . GLU B 1 88 ? -4.016 -15.828 4.691 1 98.75 88 GLU B C 1
ATOM 2115 O O . GLU B 1 88 ? -3.012 -15.945 3.982 1 98.75 88 GLU B O 1
ATOM 2120 N N . MET B 1 89 ? -4.344 -14.734 5.398 1 98.5 89 MET B N 1
ATOM 2121 C CA . MET B 1 89 ? -3.4 -13.633 5.562 1 98.5 89 MET B CA 1
ATOM 2122 C C . MET B 1 89 ? -2.625 -13.773 6.871 1 98.5 89 MET B C 1
ATOM 2124 O O . MET B 1 89 ? -3.191 -14.156 7.895 1 98.5 89 MET B O 1
ATOM 2128 N N . SER B 1 90 ? -1.349 -13.508 6.82 1 98.12 90 SER B N 1
ATOM 2129 C CA . SER B 1 90 ? -0.519 -13.43 8.016 1 98.12 90 SER B CA 1
ATOM 2130 C C . SER B 1 90 ? 0.307 -12.148 8.039 1 98.12 90 SER B C 1
ATOM 2132 O O . SER B 1 90 ? 0.792 -11.695 6.996 1 98.12 90 SER B O 1
ATOM 2134 N N . THR B 1 91 ? 0.447 -11.602 9.234 1 96.56 91 THR B N 1
ATOM 2135 C CA . THR B 1 91 ? 1.259 -10.398 9.422 1 96.56 91 THR B CA 1
ATOM 2136 C C . THR B 1 91 ? 2.312 -10.633 10.508 1 96.56 91 THR B C 1
ATOM 2138 O O . THR B 1 91 ? 2.805 -9.672 11.109 1 96.56 91 THR B O 1
ATOM 2141 N N . ALA B 1 92 ? 2.551 -11.875 10.805 1 94.75 92 ALA B N 1
ATOM 2142 C CA . ALA B 1 92 ? 3.588 -12.172 11.789 1 94.75 92 ALA B CA 1
ATOM 2143 C C . ALA B 1 92 ? 4.922 -11.555 11.383 1 94.75 92 ALA B C 1
ATOM 2145 O O . ALA B 1 92 ? 5.281 -11.547 10.203 1 94.75 92 ALA B O 1
ATOM 2146 N N . PRO B 1 93 ? 5.676 -11.016 12.383 1 93.56 93 PRO B N 1
ATOM 2147 C CA . PRO B 1 93 ? 6.969 -10.422 12.055 1 93.56 93 PRO B CA 1
ATOM 2148 C C . PRO B 1 93 ? 7.93 -11.414 11.406 1 93.56 93 PRO B C 1
ATOM 2150 O O . PRO B 1 93 ? 7.809 -12.625 11.625 1 93.56 93 PRO B O 1
ATOM 2153 N N . GLY B 1 94 ? 8.852 -10.836 10.625 1 95.62 94 GLY B N 1
ATOM 2154 C CA . GLY B 1 94 ? 9.852 -11.648 9.953 1 95.62 94 GLY B CA 1
ATOM 2155 C C . GLY B 1 94 ? 10.914 -12.188 10.891 1 95.62 94 GLY B C 1
ATOM 2156 O O . GLY B 1 94 ? 10.797 -12.047 12.109 1 95.62 94 GLY B O 1
ATOM 2157 N N . VAL B 1 95 ? 11.898 -12.82 10.258 1 95.38 95 VAL B N 1
ATOM 2158 C CA . VAL B 1 95 ? 12.914 -13.562 10.992 1 95.38 95 VAL B CA 1
ATOM 2159 C C . VAL B 1 95 ? 13.711 -12.602 11.883 1 95.38 95 VAL B C 1
ATOM 2161 O O . VAL B 1 95 ? 14.18 -12.984 12.953 1 95.38 95 VAL B O 1
ATOM 2164 N N . ASN B 1 96 ? 13.805 -11.375 11.531 1 95.56 96 ASN B N 1
ATOM 2165 C CA . ASN B 1 96 ? 14.531 -10.375 12.312 1 95.56 96 ASN B CA 1
ATOM 2166 C C . ASN B 1 96 ? 13.578 -9.367 12.945 1 95.56 96 ASN B C 1
ATOM 2168 O O . ASN B 1 96 ? 14 -8.266 13.32 1 95.56 96 ASN B O 1
ATOM 2172 N N . GLY B 1 97 ? 12.352 -9.711 12.875 1 93.38 97 GLY B N 1
ATOM 2173 C CA . GLY B 1 97 ? 11.359 -8.883 13.555 1 93.38 97 GLY B CA 1
ATOM 2174 C C . GLY B 1 97 ? 10.797 -7.785 12.664 1 93.38 97 GLY B C 1
ATOM 2175 O O . GLY B 1 97 ? 9.977 -6.98 13.109 1 93.38 97 GLY B O 1
ATOM 2176 N N . ALA B 1 98 ? 11.211 -7.754 11.383 1 93.81 98 ALA B N 1
ATOM 2177 C CA . ALA B 1 98 ? 10.758 -6.703 10.477 1 93.81 98 ALA B CA 1
ATOM 2178 C C . ALA B 1 98 ? 9.336 -6.969 10 1 93.81 98 ALA B C 1
ATOM 2180 O O . ALA B 1 98 ? 8.859 -8.102 10.055 1 93.81 98 ALA B O 1
ATOM 2181 N N . ARG B 1 99 ? 8.656 -5.91 9.523 1 93.44 99 ARG B N 1
ATOM 2182 C CA . ARG B 1 99 ? 7.277 -6 9.055 1 93.44 99 ARG B CA 1
ATOM 2183 C C . ARG B 1 99 ? 7.184 -6.848 7.793 1 93.44 99 ARG B C 1
ATOM 2185 O O . ARG B 1 99 ? 8.055 -6.77 6.922 1 93.44 99 ARG B O 1
ATOM 2192 N N . ARG B 1 100 ? 6.199 -7.656 7.703 1 97.06 100 ARG B N 1
ATOM 2193 C CA . ARG B 1 100 ? 5.809 -8.367 6.492 1 97.06 100 ARG B CA 1
ATOM 2194 C C . ARG B 1 100 ? 4.32 -8.703 6.508 1 97.06 100 ARG B C 1
ATOM 2196 O O . ARG B 1 100 ? 3.688 -8.695 7.566 1 97.06 100 ARG B O 1
ATOM 2203 N N . VAL B 1 101 ? 3.736 -8.891 5.355 1 98.38 101 VAL B N 1
ATOM 2204 C CA . VAL B 1 101 ? 2.373 -9.375 5.16 1 98.38 101 VAL B CA 1
ATOM 2205 C C . VAL B 1 101 ? 2.346 -10.398 4.027 1 98.38 101 VAL B C 1
ATOM 2207 O O . VAL B 1 101 ? 3.082 -10.273 3.047 1 98.38 101 VAL B O 1
ATOM 2210 N N . GLN B 1 102 ? 1.523 -11.469 4.254 1 98.81 102 GLN B N 1
ATOM 2211 C CA . GLN B 1 102 ? 1.52 -12.5 3.221 1 98.81 102 GLN B CA 1
ATOM 2212 C C . GLN B 1 102 ? 0.125 -13.094 3.039 1 98.81 102 GLN B C 1
ATOM 2214 O O . GLN B 1 102 ? -0.702 -13.039 3.953 1 98.81 102 GLN B O 1
ATOM 2219 N N . LEU B 1 103 ? -0.104 -13.531 1.823 1 98.88 103 LEU B N 1
ATOM 2220 C CA . LEU B 1 103 ? -1.21 -14.422 1.503 1 98.88 103 LEU B CA 1
ATOM 2221 C C . LEU B 1 103 ? -0.694 -15.789 1.058 1 98.88 103 LEU B C 1
ATOM 2223 O O . LEU B 1 103 ? 0.226 -15.875 0.241 1 98.88 103 LEU B O 1
ATOM 2227 N N . THR B 1 104 ? -1.215 -16.844 1.693 1 98.81 104 THR B N 1
ATOM 2228 C CA . THR B 1 104 ? -0.963 -18.219 1.282 1 98.81 104 THR B CA 1
ATOM 2229 C C . THR B 1 104 ? -2.273 -18.984 1.124 1 98.81 104 THR B C 1
ATOM 2231 O O . THR B 1 104 ? -3.209 -18.781 1.904 1 98.81 104 THR B O 1
ATOM 2234 N N . GLY B 1 105 ? -2.291 -19.812 0.006 1 98.81 105 GLY B N 1
ATOM 2235 C CA . GLY B 1 105 ? -3.531 -20.562 -0.099 1 98.81 105 GLY B CA 1
ATOM 2236 C C . GLY B 1 105 ? -3.68 -21.281 -1.425 1 98.81 105 GLY B C 1
ATOM 2237 O O . GLY B 1 105 ? -2.691 -21.516 -2.125 1 98.81 105 GLY B O 1
ATOM 2238 N N . CYS B 1 106 ? -4.965 -21.781 -1.625 1 98.88 106 CYS B N 1
ATOM 2239 C CA . CYS B 1 106 ? -5.355 -22.516 -2.822 1 98.88 106 CYS B CA 1
ATOM 2240 C C . CYS B 1 106 ? -6.043 -21.594 -3.826 1 98.88 106 CYS B C 1
ATOM 2242 O O . CYS B 1 106 ? -6.844 -20.734 -3.445 1 98.88 106 CYS B O 1
ATOM 2244 N N . ILE B 1 107 ? -5.684 -21.859 -5.109 1 98.81 107 ILE B N 1
ATOM 2245 C CA . ILE B 1 107 ? -6.289 -21.047 -6.152 1 98.81 107 ILE B CA 1
ATOM 2246 C C . ILE B 1 107 ? -7.09 -21.922 -7.105 1 98.81 107 ILE B C 1
ATOM 2248 O O . ILE B 1 107 ? -6.953 -23.156 -7.086 1 98.81 107 ILE B O 1
ATOM 2252 N N . ARG B 1 108 ? -7.945 -21.234 -7.863 1 98.56 108 ARG B N 1
ATOM 2253 C CA . ARG B 1 108 ? -8.727 -21.859 -8.93 1 98.56 108 ARG B CA 1
ATOM 2254 C C . ARG B 1 108 ? -8.289 -21.344 -10.297 1 98.56 108 ARG B C 1
ATOM 2256 O O . ARG B 1 108 ? -8.922 -20.469 -10.875 1 98.56 108 ARG B O 1
ATOM 2263 N N . PRO B 1 109 ? -7.203 -22 -10.836 1 98.38 109 PRO B N 1
ATOM 2264 C CA . PRO B 1 109 ? -6.637 -21.469 -12.078 1 98.38 109 PRO B CA 1
ATOM 2265 C C . PRO B 1 109 ? -7.617 -21.516 -13.25 1 98.38 109 PRO B C 1
ATOM 2267 O O . PRO B 1 109 ? -7.504 -20.734 -14.195 1 98.38 109 PRO B O 1
ATOM 2270 N N . GLU B 1 110 ? -8.578 -22.391 -13.18 1 97.88 110 GLU B N 1
ATOM 2271 C CA . GLU B 1 110 ? -9.539 -22.562 -14.273 1 97.88 110 GLU B CA 1
ATOM 2272 C C . GLU B 1 110 ? -10.469 -21.359 -14.383 1 97.88 110 GLU B C 1
ATOM 2274 O O . GLU B 1 110 ? -11.133 -21.172 -15.398 1 97.88 110 GLU B O 1
ATOM 2279 N N . LE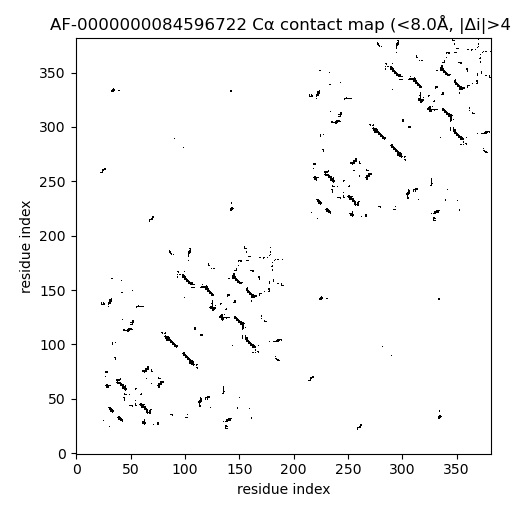U B 1 111 ? -10.516 -20.516 -13.383 1 98.12 111 LEU B N 1
ATOM 2280 C CA . LEU B 1 111 ? -11.406 -19.359 -13.398 1 98.12 111 LEU B CA 1
ATOM 2281 C C . LEU B 1 111 ? -10.727 -18.156 -14.023 1 98.12 111 LEU B C 1
ATOM 2283 O O . LEU B 1 111 ? -11.375 -17.141 -14.305 1 98.12 111 LEU B O 1
ATOM 2287 N N . SER B 1 112 ? -9.477 -18.234 -14.234 1 97.44 112 SER B N 1
ATOM 2288 C CA . SER B 1 112 ? -8.711 -17.109 -14.766 1 97.44 112 SER B CA 1
ATOM 2289 C C . SER B 1 112 ? -8.117 -17.453 -16.125 1 97.44 112 SER B C 1
ATOM 2291 O O . SER B 1 112 ? -7.352 -18.406 -16.266 1 97.44 112 SER B O 1
ATOM 2293 N N . SER B 1 113 ? -8.352 -16.609 -17.109 1 97.19 113 SER B N 1
ATOM 2294 C CA . SER B 1 113 ? -7.777 -16.812 -18.438 1 97.19 113 SER B CA 1
ATOM 2295 C C . SER B 1 113 ? -6.277 -16.516 -18.438 1 97.19 113 SER B C 1
ATOM 2297 O O . SER B 1 113 ? -5.574 -16.875 -19.391 1 97.19 113 SER B O 1
ATOM 2299 N N . GLN B 1 114 ? -5.785 -15.914 -17.344 1 98.06 114 GLN B N 1
ATOM 2300 C CA . GLN B 1 114 ? -4.371 -15.57 -17.266 1 98.06 114 GLN B CA 1
ATOM 2301 C C . GLN B 1 114 ? -3.529 -16.797 -16.891 1 98.06 114 GLN B C 1
ATOM 2303 O O . GLN B 1 114 ? -2.299 -16.75 -16.969 1 98.06 114 GLN B O 1
ATOM 2308 N N . LEU B 1 115 ? -4.258 -17.891 -16.484 1 98.5 115 LEU B N 1
ATOM 2309 C CA . LEU B 1 115 ? -3.521 -19.047 -15.992 1 98.5 115 LEU B CA 1
ATOM 2310 C C . LEU B 1 115 ? -3.881 -20.297 -16.781 1 98.5 115 LEU B C 1
ATOM 2312 O O . LEU B 1 115 ? -5.051 -20.516 -17.109 1 98.5 115 LEU B O 1
ATOM 2316 N N . ASN B 1 116 ? -2.842 -21.047 -17.125 1 98.38 116 ASN B N 1
ATOM 2317 C CA . ASN B 1 116 ? -3.035 -22.406 -17.641 1 98.38 116 ASN B CA 1
ATOM 2318 C C . ASN B 1 116 ? -3.039 -23.438 -16.516 1 98.38 116 ASN B C 1
ATOM 2320 O O . ASN B 1 116 ? -2.047 -23.578 -15.805 1 98.38 116 ASN B O 1
ATOM 2324 N N . PRO B 1 117 ? -4.113 -24.188 -16.344 1 97.62 117 PRO B N 1
ATOM 2325 C CA . PRO B 1 117 ? -4.223 -25.094 -15.211 1 97.62 117 PRO B CA 1
ATOM 2326 C C . PRO B 1 117 ? -3.096 -26.125 -15.156 1 97.62 117 PRO B C 1
ATOM 2328 O O . PRO B 1 117 ? -2.756 -26.625 -14.086 1 97.62 117 PRO B O 1
ATOM 2331 N N . GLY B 1 118 ? -2.496 -26.406 -16.203 1 97.25 118 GLY B N 1
ATOM 2332 C CA . GLY B 1 118 ? -1.435 -27.406 -16.219 1 97.25 118 GLY B CA 1
ATOM 2333 C C . GLY B 1 118 ? -0.051 -26.812 -16.062 1 97.25 118 GLY B C 1
ATOM 2334 O O . GLY B 1 118 ? 0.947 -27.531 -16.047 1 97.25 118 GLY B O 1
ATOM 2335 N N . ASP B 1 119 ? 0.021 -25.547 -15.875 1 97.62 119 ASP B N 1
ATOM 2336 C CA . ASP B 1 119 ? 1.282 -24.828 -15.773 1 97.62 119 ASP B CA 1
ATOM 2337 C C . ASP B 1 119 ? 1.945 -25.062 -14.414 1 97.62 119 ASP B C 1
ATOM 2339 O O . ASP B 1 119 ? 1.312 -24.891 -13.367 1 97.62 119 ASP B O 1
ATOM 2343 N N . GLY B 1 120 ? 3.305 -25.391 -14.391 1 95.75 120 GLY B N 1
ATOM 2344 C CA . GLY B 1 120 ? 4.059 -25.656 -13.172 1 95.75 120 GLY B CA 1
ATOM 2345 C C . GLY B 1 120 ? 4.254 -24.422 -12.32 1 95.75 120 GLY B C 1
ATOM 2346 O O . GLY B 1 120 ? 4.527 -24.516 -11.117 1 95.75 120 GLY B O 1
ATOM 2347 N N . GLY B 1 121 ? 4.156 -23.328 -12.961 1 96.62 121 GLY B N 1
ATOM 2348 C CA . GLY B 1 121 ? 4.195 -22.078 -12.211 1 96.62 121 GLY B CA 1
ATOM 2349 C C . GLY B 1 121 ? 5.484 -21.312 -12.406 1 96.62 121 GLY B C 1
ATOM 2350 O O . GLY B 1 121 ? 6.188 -21.5 -13.398 1 96.62 121 GLY B O 1
ATOM 2351 N N . GLY B 1 122 ? 5.672 -20.297 -11.555 1 96.56 122 GLY B N 1
ATOM 2352 C CA . GLY B 1 122 ? 6.836 -19.422 -11.578 1 96.56 122 GLY B CA 1
ATOM 2353 C C . GLY B 1 122 ? 6.82 -18.375 -10.477 1 96.56 122 GLY B C 1
ATOM 2354 O O . GLY B 1 122 ? 5.883 -18.328 -9.672 1 96.56 122 GLY B O 1
ATOM 2355 N N . GLN B 1 123 ? 7.934 -17.625 -10.414 1 97 123 GLN B N 1
ATOM 2356 C CA . GLN B 1 123 ? 8.133 -16.641 -9.359 1 97 123 GLN B CA 1
ATOM 2357 C C . GLN B 1 123 ? 8.188 -15.227 -9.93 1 97 123 GLN B C 1
ATOM 2359 O O . GLN B 1 123 ? 8.82 -14.984 -10.953 1 97 123 GLN B O 1
ATOM 2364 N N . TYR B 1 124 ? 7.48 -14.289 -9.328 1 97.12 124 TYR B N 1
ATOM 2365 C CA . TYR B 1 124 ? 7.617 -12.852 -9.516 1 97.12 124 TYR B CA 1
ATOM 2366 C C . TYR B 1 124 ? 8.164 -12.188 -8.258 1 97.12 124 TYR B C 1
ATOM 2368 O O . TYR B 1 124 ? 7.922 -12.656 -7.148 1 97.12 124 TYR B O 1
ATOM 2376 N N . ASP B 1 125 ? 8.922 -11.102 -8.5 1 97.5 125 ASP B N 1
ATOM 2377 C CA . ASP B 1 125 ? 9.531 -10.461 -7.336 1 97.5 125 ASP B CA 1
ATOM 2378 C C . ASP B 1 125 ? 10 -9.047 -7.668 1 97.5 125 ASP B C 1
ATOM 2380 O O . ASP B 1 125 ? 9.992 -8.641 -8.828 1 97.5 125 ASP B O 1
ATOM 2384 N N . SER B 1 126 ? 10.367 -8.336 -6.625 1 96.44 126 SER B N 1
ATOM 2385 C CA . SER B 1 126 ? 10.781 -6.945 -6.812 1 96.44 126 SER B CA 1
ATOM 2386 C C . SER B 1 126 ? 12.297 -6.809 -6.789 1 96.44 126 SER B C 1
ATOM 2388 O O . SER B 1 126 ? 12.836 -5.727 -7.035 1 96.44 126 SER B O 1
ATOM 2390 N N . SER B 1 127 ? 13.039 -7.902 -6.512 1 93.81 127 SER B N 1
ATOM 2391 C CA . SER B 1 127 ? 14.43 -7.672 -6.137 1 93.81 127 SER B CA 1
ATOM 2392 C C . SER B 1 127 ? 15.359 -8.633 -6.867 1 93.81 127 SER B C 1
ATOM 2394 O O . SER B 1 127 ? 16.578 -8.578 -6.691 1 93.81 127 SER B O 1
ATOM 2396 N N . GLY B 1 128 ? 14.742 -9.516 -7.559 1 92.06 128 GLY B N 1
ATOM 2397 C CA . GLY B 1 128 ? 15.531 -10.414 -8.383 1 92.06 128 GLY B CA 1
ATOM 2398 C C . GLY B 1 128 ? 15.625 -9.969 -9.828 1 92.06 128 GLY B C 1
ATOM 2399 O O . GLY B 1 128 ? 15.617 -8.773 -10.117 1 92.06 128 GLY B O 1
ATOM 2400 N N . GLY B 1 129 ? 15.859 -10.992 -10.719 1 86.19 129 GLY B N 1
ATOM 2401 C CA . GLY B 1 129 ? 15.938 -10.695 -12.141 1 86.19 129 GLY B CA 1
ATOM 2402 C C . GLY B 1 129 ? 17.234 -10.008 -12.539 1 86.19 129 GLY B C 1
ATOM 2403 O O . GLY B 1 129 ? 18.156 -9.898 -11.734 1 86.19 129 GLY B O 1
ATOM 2404 N N . GLU B 1 130 ? 17.172 -9.586 -13.773 1 83.31 130 GLU B N 1
ATOM 2405 C CA . GLU B 1 130 ? 18.359 -8.914 -14.312 1 83.31 130 GLU B CA 1
ATOM 2406 C C . GLU B 1 130 ? 18.641 -7.609 -13.57 1 83.31 130 GLU B C 1
ATOM 2408 O O . GLU B 1 130 ? 17.766 -6.746 -13.477 1 83.31 130 GLU B O 1
ATOM 2413 N N . GLY B 1 131 ? 19.844 -7.539 -12.984 1 88.56 131 GLY B N 1
ATOM 2414 C CA . GLY B 1 131 ? 20.25 -6.316 -12.312 1 88.56 131 GLY B CA 1
ATOM 2415 C C . GLY B 1 131 ? 19.609 -6.129 -10.961 1 88.56 131 GLY B C 1
ATOM 2416 O O . GLY B 1 131 ? 19.75 -5.074 -10.336 1 88.56 131 GLY B O 1
ATOM 2417 N N . GLY B 1 132 ? 18.828 -7.094 -10.555 1 90 132 GLY B N 1
ATOM 2418 C CA . GLY B 1 132 ? 18.172 -6.957 -9.266 1 90 132 GLY B CA 1
ATOM 2419 C C . GLY B 1 132 ? 16.984 -6.008 -9.297 1 90 132 GLY B C 1
ATOM 2420 O O . GLY B 1 132 ? 16.625 -5.414 -8.273 1 90 132 GLY B O 1
ATOM 2421 N N . LEU B 1 133 ? 16.391 -5.828 -10.477 1 91.31 133 LEU B N 1
ATOM 2422 C CA . LEU B 1 133 ? 15.367 -4.809 -10.656 1 91.31 133 LEU B CA 1
ATOM 2423 C C . LEU B 1 133 ? 13.977 -5.418 -10.562 1 91.31 133 LEU B C 1
ATOM 2425 O O . LEU B 1 133 ? 12.969 -4.707 -10.672 1 91.31 133 LEU B O 1
ATOM 2429 N N . GLY B 1 134 ? 13.961 -6.727 -10.312 1 93.94 134 GLY B N 1
ATOM 2430 C CA . GLY B 1 134 ? 12.68 -7.391 -10.156 1 93.94 134 GLY B CA 1
ATOM 2431 C C . GLY B 1 134 ? 12.211 -8.094 -11.422 1 93.94 134 GLY B C 1
ATOM 2432 O O . GLY B 1 134 ? 12.789 -7.898 -12.492 1 93.94 134 GLY B O 1
ATOM 2433 N N . ASN B 1 135 ? 11.258 -8.875 -11.242 1 94.12 135 ASN B N 1
ATOM 2434 C CA . ASN B 1 135 ? 10.531 -9.578 -12.297 1 94.12 135 ASN B CA 1
ATOM 2435 C C . ASN B 1 135 ? 9.039 -9.625 -12.016 1 94.12 135 ASN B C 1
ATOM 2437 O O . ASN B 1 135 ? 8.578 -10.469 -11.242 1 94.12 135 ASN B O 1
ATOM 2441 N N . PRO B 1 136 ? 8.273 -8.719 -12.727 1 95.81 136 PRO B N 1
ATOM 2442 C CA . PRO B 1 136 ? 8.672 -7.766 -13.766 1 95.81 136 PRO B CA 1
ATOM 2443 C C . PRO B 1 136 ? 9.578 -6.656 -13.227 1 95.81 136 PRO B C 1
ATOM 2445 O O . PRO B 1 136 ? 9.5 -6.309 -12.047 1 95.81 136 PRO B O 1
ATOM 2448 N N . GLN B 1 137 ? 10.336 -6.102 -14.133 1 93.81 137 GLN B N 1
ATOM 2449 C CA . GLN B 1 137 ? 11.234 -5.012 -13.758 1 93.81 137 GLN B CA 1
ATOM 2450 C C . GLN B 1 137 ? 10.445 -3.807 -13.242 1 93.81 137 GLN B C 1
ATOM 2452 O O . GLN B 1 137 ? 9.422 -3.432 -13.828 1 93.81 137 GLN B O 1
ATOM 2457 N N . GLY B 1 138 ? 10.898 -3.268 -12.094 1 93.19 138 GLY B N 1
ATOM 2458 C CA . GLY B 1 138 ? 10.32 -2.053 -11.547 1 93.19 138 GLY B CA 1
ATOM 2459 C C . GLY B 1 138 ? 9.094 -2.312 -10.695 1 93.19 138 GLY B C 1
ATOM 2460 O O . GLY B 1 138 ? 8.516 -1.381 -10.125 1 93.19 138 GLY B O 1
ATOM 2461 N N . SER B 1 139 ? 8.711 -3.584 -10.586 1 95.25 139 SER B N 1
ATOM 2462 C CA . SER B 1 139 ? 7.535 -3.881 -9.773 1 95.25 139 SER B CA 1
ATOM 2463 C C . SER B 1 139 ? 7.812 -3.639 -8.297 1 95.25 139 SER B C 1
ATOM 2465 O O . SER B 1 139 ? 8.938 -3.822 -7.832 1 95.25 139 SER B O 1
ATOM 2467 N N . VAL B 1 140 ? 6.684 -3.17 -7.59 1 95.38 140 VAL B N 1
ATOM 2468 C CA . VAL B 1 140 ? 6.816 -2.842 -6.176 1 95.38 140 VAL B CA 1
ATOM 2469 C C . VAL B 1 140 ? 5.602 -3.361 -5.41 1 95.38 140 VAL B C 1
ATOM 2471 O O . VAL B 1 140 ? 4.527 -3.535 -5.984 1 95.38 140 VAL B O 1
ATOM 2474 N N . CYS B 1 141 ? 5.84 -3.691 -4.141 1 96.69 141 CYS B N 1
ATOM 2475 C CA . CYS B 1 141 ? 4.738 -3.789 -3.189 1 96.69 141 CYS B CA 1
ATOM 2476 C C . CYS B 1 141 ? 4.574 -2.488 -2.412 1 96.69 141 CYS B C 1
ATOM 2478 O O . CYS B 1 141 ? 5.434 -2.129 -1.605 1 96.69 141 CYS B O 1
ATOM 2480 N N . LEU B 1 142 ? 3.412 -1.856 -2.697 1 93.44 142 LEU B N 1
ATOM 2481 C CA . LEU B 1 142 ? 3.205 -0.592 -1.999 1 93.44 142 LEU B CA 1
ATOM 2482 C C . LEU B 1 142 ? 3.141 -0.808 -0.491 1 93.44 142 LEU B C 1
ATOM 2484 O O . LEU B 1 142 ? 2.471 -1.729 -0.02 1 93.44 142 LEU B O 1
ATOM 2488 N N . GLY B 1 143 ? 3.902 0.058 0.238 1 93.88 143 GLY B N 1
ATOM 2489 C CA . GLY B 1 143 ? 3.932 -0.051 1.688 1 93.88 143 GLY B CA 1
ATOM 2490 C C . GLY B 1 143 ? 5.117 -0.845 2.201 1 93.88 143 GLY B C 1
ATOM 2491 O O . GLY B 1 143 ? 5.398 -0.846 3.402 1 93.88 143 GLY B O 1
ATOM 2492 N N . TYR B 1 144 ? 5.785 -1.553 1.323 1 96.56 144 TYR B N 1
ATOM 2493 C CA . TYR B 1 144 ? 6.91 -2.398 1.708 1 96.56 144 TYR B CA 1
ATOM 2494 C C . TYR B 1 144 ? 8.078 -2.215 0.751 1 96.56 144 TYR B C 1
ATOM 2496 O O . TYR B 1 144 ? 7.926 -1.633 -0.325 1 96.56 144 TYR B O 1
ATOM 2504 N N . ASN B 1 145 ? 9.234 -2.781 1.136 1 95.75 145 ASN B N 1
ATOM 2505 C CA . ASN B 1 145 ? 10.445 -2.586 0.354 1 95.75 145 ASN B CA 1
ATOM 2506 C C . ASN B 1 145 ? 10.594 -3.65 -0.73 1 95.75 145 ASN B C 1
ATOM 2508 O O . ASN B 1 145 ? 11.18 -3.395 -1.782 1 95.75 145 ASN B O 1
ATOM 2512 N N . HIS B 1 146 ? 10.062 -4.809 -0.404 1 96.94 146 HIS B N 1
ATOM 2513 C CA . HIS B 1 146 ? 10.227 -5.957 -1.292 1 96.94 146 HIS B CA 1
ATOM 2514 C C . HIS B 1 146 ? 8.945 -6.785 -1.364 1 96.94 146 HIS B C 1
ATOM 2516 O O . HIS B 1 146 ? 8.062 -6.641 -0.518 1 96.94 146 HIS B O 1
ATOM 2522 N N . TYR B 1 147 ? 8.906 -7.625 -2.393 1 98.12 147 TYR B N 1
ATOM 2523 C CA . TYR B 1 147 ? 7.941 -8.719 -2.367 1 98.12 147 TYR B CA 1
ATOM 2524 C C . TYR B 1 147 ? 8.453 -9.922 -3.148 1 98.12 147 TYR B C 1
ATOM 2526 O O . TYR B 1 147 ? 9.359 -9.789 -3.979 1 98.12 147 TYR B O 1
ATOM 2534 N N . VAL B 1 148 ? 7.922 -11.062 -2.783 1 98.5 148 VAL B N 1
ATOM 2535 C CA . VAL B 1 148 ? 8.062 -12.297 -3.549 1 98.5 148 VAL B CA 1
ATOM 2536 C C . VAL B 1 148 ? 6.703 -12.969 -3.703 1 98.5 148 VAL B C 1
ATOM 2538 O O . VAL B 1 148 ? 5.879 -12.93 -2.787 1 98.5 148 VAL B O 1
ATOM 2541 N N . GLU B 1 149 ? 6.52 -13.547 -4.898 1 98.5 149 GLU B N 1
ATOM 2542 C CA . GLU B 1 149 ? 5.25 -14.156 -5.277 1 98.5 149 GLU B CA 1
ATOM 2543 C C . GLU B 1 149 ? 5.465 -15.414 -6.117 1 98.5 149 GLU B C 1
ATOM 2545 O O . GLU B 1 149 ? 6.316 -15.43 -7.008 1 98.5 149 GLU B O 1
ATOM 2550 N N . LEU B 1 150 ? 4.758 -16.453 -5.754 1 98.25 150 LEU B N 1
ATOM 2551 C CA . LEU B 1 150 ? 4.707 -17.641 -6.613 1 98.25 150 LEU B CA 1
ATOM 2552 C C . LEU B 1 150 ? 3.27 -17.984 -6.984 1 98.25 150 LEU B C 1
ATOM 2554 O O . LEU B 1 150 ? 2.369 -17.891 -6.145 1 98.25 150 LEU B O 1
ATOM 2558 N N . VAL B 1 151 ? 3.143 -18.297 -8.234 1 98.25 151 VAL B N 1
ATOM 2559 C CA . VAL B 1 151 ? 1.881 -18.812 -8.75 1 98.25 151 VAL B CA 1
ATOM 2560 C C . VAL B 1 151 ? 2.104 -20.203 -9.352 1 98.25 151 VAL B C 1
ATOM 2562 O O . VAL B 1 151 ? 2.941 -20.375 -10.242 1 98.25 151 VAL B O 1
ATOM 2565 N N . GLU B 1 152 ? 1.377 -21.156 -8.828 1 97.81 152 GLU B N 1
ATOM 2566 C CA . GLU B 1 152 ? 1.545 -22.562 -9.219 1 97.81 152 GLU B CA 1
ATOM 2567 C C . GLU B 1 152 ? 0.216 -23.172 -9.641 1 97.81 152 GLU B C 1
ATOM 2569 O O . GLU B 1 152 ? -0.383 -23.953 -8.891 1 97.81 152 GLU B O 1
ATOM 2574 N N . PRO B 1 153 ? -0.166 -22.984 -10.93 1 98.06 153 PRO B N 1
ATOM 2575 C CA . PRO B 1 153 ? -1.493 -23.438 -11.359 1 98.06 153 PRO B CA 1
ATOM 2576 C C . PRO B 1 153 ? -1.658 -24.953 -11.266 1 98.06 153 PRO B C 1
ATOM 2578 O O . PRO B 1 153 ? -2.688 -25.438 -10.797 1 98.06 153 PRO B O 1
ATOM 2581 N N . ALA B 1 154 ? -0.72 -25.656 -11.648 1 97.62 154 ALA B N 1
ATOM 2582 C CA . ALA B 1 154 ? -0.844 -27.109 -11.641 1 97.62 154 ALA B CA 1
ATOM 2583 C C . ALA B 1 154 ? -1.072 -27.641 -10.234 1 97.62 154 ALA B C 1
ATOM 2585 O O . ALA B 1 154 ? -1.786 -28.625 -10.039 1 97.62 154 ALA B O 1
ATOM 2586 N N . GLY B 1 155 ? -0.405 -27.016 -9.281 1 97.25 155 GLY B N 1
ATOM 2587 C CA . GLY B 1 155 ? -0.564 -27.391 -7.887 1 97.25 155 GLY B CA 1
ATOM 2588 C C . GLY B 1 155 ? -1.721 -26.672 -7.211 1 97.25 155 GLY B C 1
ATOM 2589 O O . GLY B 1 155 ? -1.965 -26.875 -6.016 1 97.25 155 GLY B O 1
ATOM 2590 N N . ARG B 1 156 ? -2.393 -25.797 -7.965 1 98.31 156 ARG B N 1
ATOM 2591 C CA . ARG B 1 156 ? -3.514 -25 -7.488 1 98.31 156 ARG B CA 1
ATOM 2592 C C . ARG B 1 156 ? -3.121 -24.188 -6.262 1 98.31 156 ARG B C 1
ATOM 2594 O O . ARG B 1 156 ? -3.865 -24.141 -5.277 1 98.31 156 ARG B O 1
ATOM 2601 N N . ARG B 1 157 ? -2.002 -23.594 -6.297 1 97.88 157 ARG B N 1
ATOM 2602 C CA . ARG B 1 157 ? -1.461 -22.844 -5.172 1 97.88 157 ARG B CA 1
ATOM 2603 C C . ARG B 1 157 ? -0.89 -21.5 -5.633 1 97.88 157 ARG B C 1
ATOM 2605 O O . ARG B 1 157 ? -0.39 -21.391 -6.754 1 97.88 157 ARG B O 1
ATOM 2612 N N . ALA B 1 158 ? -1.016 -20.531 -4.746 1 98.56 158 ALA B N 1
ATOM 2613 C CA . ALA B 1 158 ? -0.281 -19.281 -4.887 1 98.56 158 ALA B CA 1
ATOM 2614 C C . ALA B 1 158 ? 0.131 -18.734 -3.523 1 98.56 158 ALA B C 1
ATOM 2616 O O . ALA B 1 158 ? -0.462 -19.078 -2.5 1 98.56 158 ALA B O 1
ATOM 2617 N N . CYS B 1 159 ? 1.16 -17.969 -3.508 1 98.75 159 CYS B N 1
ATOM 2618 C CA . CYS B 1 159 ? 1.623 -17.25 -2.324 1 98.75 159 CYS B CA 1
ATOM 2619 C C . CYS B 1 159 ? 2.266 -15.93 -2.709 1 98.75 159 CYS B C 1
ATOM 2621 O O . CYS B 1 159 ? 2.885 -15.812 -3.77 1 98.75 159 CYS B O 1
ATOM 2623 N N . ILE B 1 160 ? 2.027 -14.906 -1.906 1 98.88 160 ILE B N 1
ATOM 2624 C CA . ILE B 1 160 ? 2.66 -13.602 -2.061 1 98.88 160 ILE B CA 1
ATOM 2625 C C . ILE B 1 160 ? 3.02 -13.039 -0.688 1 98.88 160 ILE B C 1
ATOM 2627 O O . ILE B 1 160 ? 2.246 -13.164 0.264 1 98.88 160 ILE B O 1
ATOM 2631 N N . ARG B 1 161 ? 4.254 -12.477 -0.601 1 98.69 161 ARG B N 1
ATOM 2632 C CA . ARG B 1 161 ? 4.715 -11.812 0.613 1 98.69 161 ARG B CA 1
ATOM 2633 C C . ARG B 1 161 ? 5.359 -10.469 0.289 1 98.69 161 ARG B C 1
ATOM 2635 O O . ARG B 1 161 ? 6.223 -10.383 -0.587 1 98.69 161 ARG B O 1
ATOM 2642 N N . CYS B 1 162 ? 4.863 -9.422 0.958 1 98.44 162 CYS B N 1
ATOM 2643 C CA . CYS B 1 162 ? 5.523 -8.117 1.005 1 98.44 162 CYS B CA 1
ATOM 2644 C C . CYS B 1 162 ? 6.359 -7.977 2.271 1 98.44 162 CYS B C 1
ATOM 2646 O O . CYS B 1 162 ? 5.906 -8.32 3.361 1 98.44 162 CYS B O 1
ATOM 2648 N N . CYS B 1 163 ? 7.574 -7.48 2.121 1 98.06 163 CYS B N 1
ATOM 2649 C CA . CYS B 1 163 ? 8.453 -7.488 3.285 1 98.06 163 CYS B CA 1
ATOM 2650 C C . CYS B 1 163 ? 9.367 -6.27 3.285 1 98.06 163 CYS B C 1
ATOM 2652 O O . CYS B 1 163 ? 9.688 -5.727 2.227 1 98.06 163 CYS B O 1
ATOM 2654 N N . ASP B 1 164 ? 9.734 -5.852 4.52 1 96.44 164 ASP B N 1
ATOM 2655 C CA . ASP B 1 164 ? 10.719 -4.785 4.664 1 96.44 164 ASP B CA 1
ATOM 2656 C C . ASP B 1 164 ? 12.141 -5.332 4.543 1 96.44 164 ASP B C 1
ATOM 2658 O O . ASP B 1 164 ? 13.008 -4.688 3.953 1 96.44 164 ASP B O 1
ATOM 2662 N N . ASP B 1 165 ? 12.391 -6.5 5.141 1 96.31 165 ASP B N 1
ATOM 2663 C CA . ASP B 1 165 ? 13.688 -7.168 5.164 1 96.31 165 ASP B CA 1
ATOM 2664 C C . ASP B 1 165 ? 13.812 -8.156 4.008 1 96.31 165 ASP B C 1
ATOM 2666 O O . ASP B 1 165 ? 13.016 -9.094 3.893 1 96.31 165 ASP B O 1
ATOM 2670 N N . PRO B 1 166 ? 14.836 -7.949 3.156 1 95.38 166 PRO B N 1
ATOM 2671 C CA . PRO B 1 166 ? 14.992 -8.875 2.033 1 95.38 166 PRO B CA 1
ATOM 2672 C C . PRO B 1 166 ? 15.156 -10.328 2.484 1 95.38 166 PRO B C 1
ATOM 2674 O O . PRO B 1 166 ? 14.852 -11.25 1.726 1 95.38 166 PRO B O 1
ATOM 2677 N N . ALA B 1 167 ? 15.555 -10.578 3.76 1 95.88 167 ALA B N 1
ATOM 2678 C CA . ALA B 1 167 ? 15.688 -11.938 4.281 1 95.88 167 ALA B CA 1
ATOM 2679 C C . ALA B 1 167 ? 14.328 -12.641 4.34 1 95.88 167 ALA B C 1
ATOM 2681 O O . ALA B 1 167 ? 14.258 -13.867 4.34 1 95.88 167 ALA B O 1
ATOM 2682 N N . ASP B 1 168 ? 13.25 -11.883 4.387 1 97.38 168 ASP B N 1
ATOM 2683 C CA . ASP B 1 168 ? 11.898 -12.43 4.488 1 97.38 168 ASP B CA 1
ATOM 2684 C C . ASP B 1 168 ? 11.273 -12.609 3.105 1 97.38 168 ASP B C 1
ATOM 2686 O O . ASP B 1 168 ? 10.141 -13.07 2.988 1 97.38 168 ASP B O 1
ATOM 2690 N N . CYS B 1 169 ? 11.953 -12.203 2.062 1 97.12 169 CYS B N 1
ATOM 2691 C CA . CYS B 1 169 ? 11.508 -12.352 0.68 1 97.12 169 CYS B CA 1
ATOM 2692 C C . CYS B 1 169 ? 12.586 -13.031 -0.161 1 97.12 169 CYS B C 1
ATOM 2694 O O . CYS B 1 169 ? 13.125 -12.43 -1.091 1 97.12 169 CYS B O 1
ATOM 2696 N N . PRO B 1 170 ? 12.75 -14.305 0.141 1 94.69 170 PRO B N 1
ATOM 2697 C CA . PRO B 1 170 ? 13.852 -14.992 -0.539 1 94.69 170 PRO B CA 1
ATOM 2698 C C . PRO B 1 170 ? 13.586 -15.211 -2.027 1 94.69 170 PRO B C 1
ATOM 2700 O O . PRO B 1 170 ? 12.445 -15.484 -2.418 1 94.69 170 PRO B O 1
ATOM 2703 N N . LEU B 1 171 ? 14.68 -15.18 -2.793 1 92.38 171 LEU B N 1
ATOM 2704 C CA . LEU B 1 171 ? 14.555 -15.258 -4.242 1 92.38 171 LEU B CA 1
ATOM 2705 C C . LEU B 1 171 ? 15.211 -16.516 -4.785 1 92.38 171 LEU B C 1
ATOM 2707 O O . LEU B 1 171 ? 15.07 -16.844 -5.965 1 92.38 171 LEU B O 1
ATOM 2711 N N . THR B 1 172 ? 15.875 -17.25 -3.99 1 84 172 THR B N 1
ATOM 2712 C CA . THR B 1 172 ? 16.75 -18.312 -4.48 1 84 172 THR B CA 1
ATOM 2713 C C . THR B 1 172 ? 16.062 -19.656 -4.434 1 84 172 THR B C 1
ATOM 2715 O O . THR B 1 172 ? 16.625 -20.672 -4.836 1 84 172 THR B O 1
ATOM 2718 N N . MET B 1 173 ? 14.914 -19.719 -4.012 1 75.38 173 MET B N 1
ATOM 2719 C CA . MET B 1 173 ? 14.219 -20.984 -3.828 1 75.38 173 MET B CA 1
ATOM 2720 C C . MET B 1 173 ? 13.023 -21.094 -4.773 1 75.38 173 MET B C 1
ATOM 2722 O O . MET B 1 173 ? 12.008 -21.703 -4.434 1 75.38 173 MET B O 1
ATOM 2726 N N . ASP B 1 174 ? 13.109 -20.484 -5.895 1 73.31 174 ASP B N 1
ATOM 2727 C CA . ASP B 1 174 ? 11.977 -20.297 -6.793 1 73.31 174 ASP B CA 1
ATOM 2728 C C . ASP B 1 174 ? 11.477 -21.641 -7.328 1 73.31 174 ASP B C 1
ATOM 2730 O O . ASP B 1 174 ? 10.281 -21.797 -7.605 1 73.31 174 ASP B O 1
ATOM 2734 N N . THR B 1 175 ? 12.352 -22.625 -7.293 1 81.62 175 THR B N 1
ATOM 2735 C CA . THR B 1 175 ? 11.945 -23.906 -7.832 1 81.62 175 THR B CA 1
ATOM 2736 C C . THR B 1 175 ? 11.328 -24.781 -6.742 1 81.62 175 THR B C 1
ATOM 2738 O O . THR B 1 175 ? 10.711 -25.812 -7.031 1 81.62 175 THR B O 1
ATOM 2741 N N . LEU B 1 176 ? 11.383 -24.297 -5.531 1 86.19 176 LEU B N 1
ATOM 2742 C CA . LEU B 1 176 ? 10.93 -25.125 -4.422 1 86.19 176 LEU B CA 1
ATOM 2743 C C . LEU B 1 176 ? 9.445 -24.906 -4.145 1 86.19 176 LEU B C 1
ATOM 2745 O O . LEU B 1 176 ? 8.82 -25.688 -3.422 1 86.19 176 LEU B O 1
ATOM 2749 N N . GLY B 1 177 ? 8.875 -23.922 -4.719 1 93.69 177 GLY B N 1
ATOM 2750 C CA . GLY B 1 177 ? 7.434 -23.75 -4.625 1 93.69 177 GLY B CA 1
ATOM 2751 C C . GLY B 1 177 ? 7.012 -22.922 -3.426 1 93.69 177 GLY B C 1
ATOM 2752 O O . GLY B 1 177 ? 7.836 -22.594 -2.562 1 93.69 177 GLY B O 1
ATOM 2753 N N . CYS B 1 178 ? 5.75 -22.656 -3.309 1 96.56 178 CYS B N 1
ATOM 2754 C CA . CYS B 1 178 ? 5.145 -21.75 -2.342 1 96.56 178 CYS B CA 1
ATOM 2755 C C . CYS B 1 178 ? 5.41 -22.203 -0.915 1 96.56 178 CYS B C 1
ATOM 2757 O O . CYS B 1 178 ? 5.82 -21.422 -0.066 1 96.56 178 CYS B O 1
ATOM 2759 N N . GLN B 1 179 ? 5.246 -23.438 -0.658 1 95.62 179 GLN B N 1
ATOM 2760 C CA . GLN B 1 179 ? 5.281 -23.938 0.712 1 95.62 179 GLN B CA 1
ATOM 2761 C C . GLN B 1 179 ? 6.668 -23.766 1.323 1 95.62 179 GLN B C 1
ATOM 2763 O O . GLN B 1 179 ? 6.801 -23.578 2.533 1 95.62 179 GLN B O 1
ATOM 2768 N N . THR B 1 180 ? 7.613 -23.797 0.497 1 94.81 180 THR B N 1
ATOM 2769 C CA . THR B 1 180 ? 8.984 -23.641 0.955 1 94.81 180 THR B CA 1
ATOM 2770 C C . THR B 1 180 ? 9.383 -22.156 0.993 1 94.81 180 THR B C 1
ATOM 2772 O O . THR B 1 180 ? 9.969 -21.688 1.974 1 94.81 180 THR B O 1
ATOM 2775 N N . VAL B 1 181 ? 9.07 -21.406 -0.007 1 96.06 181 VAL B N 1
ATOM 2776 C CA . VAL B 1 181 ? 9.508 -20.016 -0.156 1 96.06 181 VAL B CA 1
ATOM 2777 C C . VAL B 1 181 ? 8.75 -19.125 0.831 1 96.06 181 VAL B C 1
ATOM 2779 O O . VAL B 1 181 ? 9.336 -18.234 1.443 1 96.06 181 VAL B O 1
ATOM 2782 N N . ILE B 1 182 ? 7.449 -19.359 0.963 1 97.56 182 ILE B N 1
ATOM 2783 C CA . ILE B 1 182 ? 6.594 -18.625 1.89 1 97.56 182 ILE B CA 1
ATOM 2784 C C . ILE B 1 182 ? 5.785 -19.609 2.736 1 97.56 182 ILE B C 1
ATOM 2786 O O . ILE B 1 182 ? 4.648 -19.938 2.396 1 97.56 182 ILE B O 1
ATOM 2790 N N . PRO B 1 183 ? 6.434 -20.031 3.877 1 96.5 183 PRO B N 1
ATOM 2791 C CA . PRO B 1 183 ? 5.652 -20.922 4.73 1 96.5 183 PRO B CA 1
ATOM 2792 C C . PRO B 1 183 ? 4.359 -20.281 5.234 1 96.5 183 PRO B C 1
ATOM 2794 O O . PRO B 1 183 ? 4.34 -19.078 5.535 1 96.5 183 PRO B O 1
ATOM 2797 N N . GLY B 1 184 ? 3.266 -21.031 5.324 1 97.88 184 GLY B N 1
ATOM 2798 C CA . GLY B 1 184 ? 1.942 -20.594 5.742 1 97.88 184 GLY B CA 1
ATOM 2799 C C . GLY B 1 184 ? 0.885 -21.672 5.602 1 97.88 184 GLY B C 1
ATOM 2800 O O . GLY B 1 184 ? 1.202 -22.859 5.602 1 97.88 184 GLY B O 1
ATOM 2801 N N . ASN B 1 185 ? -0.346 -21.266 5.59 1 98.06 185 ASN B N 1
ATOM 2802 C CA . ASN B 1 185 ? -1.458 -22.203 5.469 1 98.06 185 ASN B CA 1
ATOM 2803 C C . ASN B 1 185 ? -1.843 -22.438 4.012 1 98.06 185 ASN B C 1
ATOM 2805 O O . ASN B 1 185 ? -2.205 -21.5 3.303 1 98.06 185 ASN B O 1
ATOM 2809 N N . TYR B 1 186 ? -1.81 -23.688 3.514 1 98.31 186 TYR B N 1
ATOM 2810 C CA . TYR B 1 186 ? -2.145 -24.047 2.141 1 98.31 186 TYR B CA 1
ATOM 2811 C C . TYR B 1 186 ? -3.314 -25.031 2.104 1 98.31 186 TYR B C 1
ATOM 2813 O O . TYR B 1 186 ? -3.611 -25.609 1.058 1 98.31 186 TYR B O 1
ATOM 2821 N N . PHE B 1 187 ? -3.795 -25.188 3.236 1 97.88 187 PHE B N 1
ATOM 2822 C CA . PHE B 1 187 ? -5.043 -25.922 3.34 1 97.88 187 PHE B CA 1
ATOM 2823 C C . PHE B 1 187 ? -4.926 -27.281 2.639 1 97.88 187 PHE B C 1
ATOM 2825 O O . PHE B 1 187 ? -4.062 -28.094 2.98 1 97.88 187 PHE B O 1
ATOM 2832 N N . ASP B 1 188 ? -5.816 -27.484 1.524 1 96.25 188 ASP B N 1
ATOM 2833 C CA . ASP B 1 188 ? -5.883 -28.812 0.911 1 96.25 188 ASP B CA 1
ATOM 2834 C C . ASP B 1 188 ? -5.027 -28.875 -0.353 1 96.25 188 ASP B C 1
ATOM 2836 O O . ASP B 1 188 ? -5.051 -29.875 -1.075 1 96.25 188 ASP B O 1
ATOM 2840 N N . CYS B 1 189 ? -4.227 -27.859 -0.665 1 95.94 189 CYS B N 1
ATOM 2841 C CA . CYS B 1 189 ? -3.402 -27.875 -1.868 1 95.94 189 CYS B CA 1
ATOM 2842 C C . CYS B 1 189 ? -1.923 -27.969 -1.516 1 95.94 189 CYS B C 1
ATOM 2844 O O . CYS B 1 189 ? -1.084 -27.328 -2.145 1 95.94 189 CYS B O 1
ATOM 2846 N N . THR B 1 190 ? -1.739 -28.688 -0.477 1 90.62 190 THR B N 1
ATOM 2847 C CA . THR B 1 190 ? -0.363 -29 -0.103 1 90.62 190 THR B CA 1
ATOM 2848 C C . THR B 1 190 ? 0.226 -30.062 -1.027 1 90.62 190 THR B C 1
ATOM 2850 O O . THR B 1 190 ? -0.511 -30.828 -1.637 1 90.62 190 THR B O 1
ATOM 2853 N N . SER B 1 191 ? 1.565 -29.766 -1.361 1 74.5 191 SER B N 1
ATOM 2854 C CA . SER B 1 191 ? 2.211 -30.797 -2.17 1 74.5 191 SER B CA 1
ATOM 2855 C C . SER B 1 191 ? 2.543 -32.031 -1.333 1 74.5 191 SER B C 1
ATOM 2857 O O . SER B 1 191 ? 2.734 -31.922 -0.119 1 74.5 191 SER B O 1
#

Sequence (382 aa):
MRAALTILLAFAGTILAVPHLKNRQAANDNIVYITDTNTYCMILPRYEHIDVGASEYPGGMKTFCSPNGIFDRNLQGENPQDFWSNVEMSTAPGVNGARRVQLTGCIRPELSSQLNPGDGGGQYDSSGGEGGLGNPQGSVCLGYNHYVELVEPAGRRACIRCCDDPADCPLTMDTLGCQTVIPGNYFDCTSMRAALTILLAFAGTILAVPHLKNRQAANDNIVYITDTNTYCMILPRYEHIDVGASEYPGGMKTFCSPNGIFDRNLQGENPQDFWSNVEMSTAPGVNGARRVQLTGCIRPELSSQLNPGDGGGQYDSSGGEGGLGNPQGSVCLGYNHYVELVEPAGRRACIRCCDDPADCPLTMDTLGCQTVIPGNYFDCTS

Solvent-accessible surface area (backbone atoms only — not comparable to full-atom values): 20264 Å² total; per-residue (Å²): 136,84,80,79,79,77,77,78,77,78,76,78,75,75,74,74,71,70,74,69,80,62,75,48,66,23,48,68,31,30,40,27,34,58,47,49,91,63,27,25,30,38,78,42,28,55,48,66,67,30,40,48,58,77,18,78,47,96,80,26,50,25,14,31,11,27,74,51,39,41,47,45,80,90,56,32,41,73,42,53,86,63,32,53,73,41,74,44,70,47,62,67,60,36,95,84,62,36,61,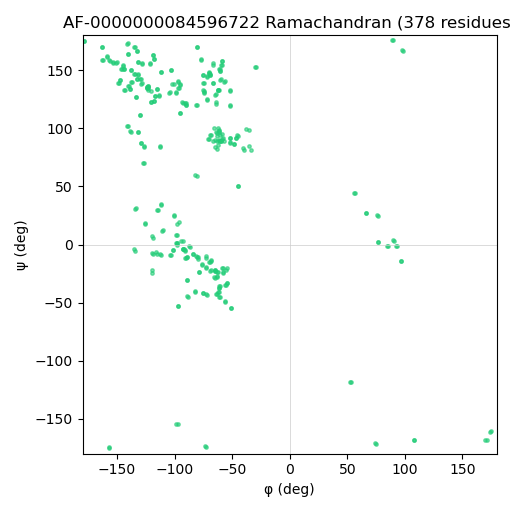32,42,31,42,22,17,21,37,38,29,85,72,34,63,38,40,37,47,81,27,81,27,36,66,38,29,27,59,37,60,78,92,42,36,8,36,57,70,38,25,42,23,61,43,32,74,27,26,27,32,31,44,20,32,50,59,23,26,38,26,38,34,34,15,58,42,66,85,64,37,62,75,86,44,59,88,64,40,42,68,65,61,54,72,72,57,32,81,91,39,60,130,135,84,81,81,77,77,78,78,78,77,79,77,76,73,73,75,72,69,74,71,80,63,78,48,65,25,47,69,31,32,40,27,35,60,46,49,89,65,26,25,33,39,78,42,28,55,48,66,68,31,41,50,58,77,17,76,48,96,81,26,49,25,14,30,10,28,75,51,38,42,47,47,79,90,58,31,44,72,42,53,87,64,33,54,74,42,72,43,70,46,62,66,58,36,95,85,61,36,61,32,40,33,44,21,17,22,37,38,30,84,73,34,63,38,39,36,47,80,27,81,28,36,67,38,29,26,57,39,63,77,91,41,36,8,35,57,70,38,24,43,22,59,43,33,74,29,27,28,31,31,44,21,31,52,58,22,26,36,27,38,34,34,15,58,44,67,86,62,37,62,75,86,45,60,88,63,39,44,69,65,59,54,69,70,58,32,79,92,38,61,132

Foldseek 3Di:
DPPPPPPPPPPPPPPPPPPPLPPLPDDPFQEWEDDDPQAIKDKFFPDFPAAQVRQQDAPGMTIETHPNHDPDPVGYHYDDSCQFVDKDKDFQADPVRFTKIKIWEFGDQVRDRRHDLQHQWWKWKCQDDDPRQTRVGSHDYPPEDMKMKIDGNPLRIIMMMGTNDVVLQDDPCTNVDCCVRPPDDHDPSDD/DPPPPPPPPPPPPPPPPPPPLPPLPDDPFQEWEDDDPQAIKDKFFPDFPAAQVRQQDAPGMTIETHPNHDDDPVGYHYDDSCQFVDKDKDFQADPVRFTKIKIWEFGDQVRDRRHDLQHQWWKWKCQDDDPRQTRVGSHDYPPEDMKMKIDGNPLRIIMMMGTNDVVLQDDPCTNVDCCVRPPDDHDPSDD